Protein AF-A0AAW0KIH3-F1 (afdb_monomer)

Organism: Quercus suber (NCBI:txid58331)

Sequence (196 aa):
MLSCGGAIQSVEFDDNENLVRVGVRGSGEMRVFASEKPMSCKIDGVGVEFSYEDKMVTVQVPWPNSSRSSLARRLLLDLAIHEEFTRLKNLVEEKEKELKEKQDTISALSFTPQSKTGKMLMALQEENEEIGNLASEGKMHELAMQLALQKSQNAELRSQFEGLHKHMEGLTNDVERSNEMALILQEKLEEKRSRD

Nearest PDB structures (foldseek):
  7exf-assembly1_B  TM=9.105E-01  e=1.072E-02  Arabidopsis thaliana

Radius of gyration: 60.92 Å; Cα contacts (8 Å, |Δi|>4): 105; chains: 1; bounding box: 94×40×177 Å

Structure (mmCIF, N/CA/C/O backbone):
data_AF-A0AAW0KIH3-F1
#
_entry.id   AF-A0AAW0KIH3-F1
#
loop_
_atom_site.group_PDB
_atom_site.id
_atom_site.type_symbol
_atom_site.label_atom_id
_atom_site.label_alt_id
_atom_site.label_comp_id
_atom_site.label_asym_id
_atom_site.label_entity_id
_atom_site.label_seq_id
_atom_site.pdbx_PDB_ins_code
_atom_site.Cartn_x
_atom_site.Cartn_y
_atom_site.Cartn_z
_atom_site.occupancy
_atom_site.B_iso_or_equiv
_atom_site.auth_seq_id
_atom_site.auth_comp_id
_atom_site.auth_asym_id
_atom_site.auth_atom_id
_atom_site.pdbx_PDB_model_num
ATOM 1 N N . MET A 1 1 ? 13.724 -7.438 -61.060 1.00 57.38 1 MET A N 1
ATOM 2 C CA . MET A 1 1 ? 13.656 -8.888 -60.794 1.00 57.38 1 MET A CA 1
ATOM 3 C C . MET A 1 1 ? 12.301 -9.399 -61.252 1.00 57.38 1 MET A C 1
ATOM 5 O O . MET A 1 1 ? 11.297 -8.935 -60.724 1.00 57.38 1 MET A O 1
ATOM 9 N N . LEU A 1 2 ? 12.269 -10.257 -62.274 1.00 68.12 2 LEU A N 1
ATOM 10 C CA . LEU A 1 2 ? 11.047 -10.919 -62.740 1.00 68.12 2 LEU A CA 1
ATOM 11 C C . LEU A 1 2 ? 10.599 -11.913 -61.660 1.00 68.12 2 LEU A C 1
ATOM 13 O O . LEU A 1 2 ? 11.336 -12.836 -61.325 1.00 68.12 2 LEU A O 1
ATOM 17 N N . SER A 1 3 ? 9.425 -11.696 -61.071 1.00 61.19 3 SER A N 1
ATOM 18 C CA . SER A 1 3 ? 8.808 -12.628 -60.127 1.00 61.19 3 SER A CA 1
ATOM 19 C C . SER A 1 3 ? 7.713 -13.435 -60.828 1.00 61.19 3 SER A C 1
ATOM 21 O O . SER A 1 3 ? 7.009 -12.936 -61.707 1.00 61.19 3 SER A O 1
ATOM 23 N N . CYS A 1 4 ? 7.549 -14.697 -60.433 1.00 57.44 4 CYS A N 1
ATOM 24 C CA . CYS A 1 4 ? 6.613 -15.646 -61.046 1.00 57.44 4 CYS A CA 1
ATOM 25 C C . CYS A 1 4 ? 5.122 -15.263 -60.920 1.00 57.44 4 CYS A C 1
ATOM 27 O O . CYS A 1 4 ? 4.291 -15.858 -61.596 1.00 57.44 4 CYS A O 1
ATOM 29 N N . GLY A 1 5 ? 4.770 -14.274 -60.090 1.00 57.97 5 GLY A N 1
ATOM 30 C CA . GLY A 1 5 ? 3.386 -13.942 -59.725 1.00 57.97 5 GLY A CA 1
ATOM 31 C C . GLY A 1 5 ? 2.888 -12.566 -60.179 1.00 57.97 5 GLY A C 1
ATOM 32 O O . GLY A 1 5 ? 2.132 -11.939 -59.446 1.00 57.97 5 GLY A O 1
ATOM 33 N N . GLY A 1 6 ? 3.332 -12.057 -61.332 1.00 70.94 6 GLY A N 1
ATOM 34 C CA . GLY A 1 6 ? 2.857 -10.758 -61.846 1.00 70.94 6 GLY A CA 1
ATOM 35 C C . GLY A 1 6 ? 3.788 -10.039 -62.821 1.00 70.94 6 GLY A C 1
ATOM 36 O O . GLY A 1 6 ? 3.540 -8.886 -63.169 1.00 70.94 6 GLY A O 1
ATOM 37 N N . ALA A 1 7 ? 4.874 -10.688 -63.249 1.00 81.94 7 ALA A N 1
ATOM 38 C CA . ALA A 1 7 ? 5.791 -10.112 -64.224 1.00 81.94 7 ALA A CA 1
ATOM 39 C C . ALA A 1 7 ? 5.244 -10.128 -65.662 1.00 81.94 7 ALA A C 1
ATOM 41 O O . ALA A 1 7 ? 5.674 -9.301 -66.456 1.00 81.94 7 ALA A O 1
ATOM 42 N N . ILE A 1 8 ? 4.310 -11.019 -66.009 1.00 86.00 8 ILE A N 1
ATOM 43 C CA . ILE A 1 8 ? 3.699 -11.067 -67.348 1.00 86.00 8 ILE A CA 1
ATOM 44 C C . ILE A 1 8 ? 2.525 -10.085 -67.399 1.00 86.00 8 ILE A C 1
ATOM 46 O O . ILE A 1 8 ? 1.615 -10.156 -66.576 1.00 86.00 8 ILE A O 1
ATOM 50 N N . GLN A 1 9 ? 2.560 -9.165 -68.359 1.00 86.44 9 GLN A N 1
ATOM 51 C CA . GLN A 1 9 ? 1.539 -8.139 -68.585 1.00 86.44 9 GLN A CA 1
ATOM 52 C C . GLN A 1 9 ? 0.588 -8.498 -69.726 1.00 86.44 9 GLN A C 1
ATOM 54 O O . GLN A 1 9 ? -0.602 -8.209 -69.636 1.00 86.44 9 GLN A O 1
ATOM 59 N N . SER A 1 10 ? 1.097 -9.116 -70.790 1.00 89.44 10 SER A N 1
ATOM 60 C CA . SER A 1 10 ? 0.302 -9.510 -71.953 1.00 89.44 10 SER A CA 1
ATOM 61 C C . SER A 1 10 ? 0.918 -10.716 -72.650 1.00 89.44 10 SER A C 1
ATOM 63 O O . SER A 1 10 ? 2.124 -10.951 -72.551 1.00 89.44 10 SER A O 1
ATOM 65 N N . VAL A 1 11 ? 0.081 -11.479 -73.350 1.00 90.44 11 VAL A N 1
ATOM 66 C CA . VAL A 1 11 ? 0.495 -12.547 -74.262 1.00 90.44 11 VAL A CA 1
ATOM 67 C C . VAL A 1 11 ? -0.380 -12.441 -75.507 1.00 90.44 11 VAL A C 1
ATOM 69 O O . VAL A 1 11 ? -1.603 -12.489 -75.399 1.00 90.44 11 VAL A O 1
ATOM 72 N N . GLU A 1 12 ? 0.242 -12.276 -76.668 1.00 91.88 12 GLU A N 1
ATOM 73 C CA . GLU A 1 12 ? -0.419 -12.146 -77.968 1.00 91.88 12 GLU A CA 1
ATOM 74 C C . GLU A 1 12 ? 0.140 -13.193 -78.935 1.00 91.88 12 GLU A C 1
ATOM 76 O O . GLU A 1 12 ? 1.354 -13.411 -78.985 1.00 91.88 12 GLU A O 1
ATOM 81 N N . PHE A 1 13 ? -0.747 -13.822 -79.705 1.00 90.38 13 PHE A N 1
ATOM 82 C CA . PHE A 1 13 ? -0.414 -14.818 -80.722 1.00 90.38 13 PHE A CA 1
ATOM 83 C C . PHE A 1 13 ? -0.778 -14.258 -82.096 1.00 90.38 13 PHE A C 1
ATOM 85 O O . PHE A 1 13 ? -1.898 -13.789 -82.295 1.00 90.38 13 PHE A O 1
ATOM 92 N N . ASP A 1 14 ? 0.171 -14.295 -83.025 1.00 88.38 14 ASP A N 1
ATOM 93 C CA . ASP A 1 14 ? -0.028 -13.933 -84.423 1.00 88.38 14 ASP A CA 1
ATOM 94 C C . ASP A 1 14 ? 0.158 -15.185 -85.284 1.00 88.38 14 ASP A C 1
ATOM 96 O O . ASP A 1 14 ? 1.285 -15.594 -85.577 1.00 88.38 14 ASP A O 1
ATOM 100 N N . ASP A 1 15 ? -0.958 -15.817 -85.654 1.00 83.19 15 ASP A N 1
ATOM 101 C CA . ASP A 1 15 ? -0.963 -17.066 -86.425 1.00 83.19 15 ASP A CA 1
ATOM 102 C C . ASP A 1 15 ? -0.480 -16.867 -87.871 1.00 83.19 15 ASP A C 1
ATOM 104 O O . ASP A 1 15 ? 0.018 -17.805 -88.492 1.00 83.19 15 ASP A O 1
ATOM 108 N N . ASN A 1 16 ? -0.592 -15.648 -88.413 1.00 84.31 16 ASN A N 1
ATOM 109 C CA . ASN A 1 16 ? -0.154 -15.350 -89.777 1.00 84.31 16 ASN A CA 1
ATOM 110 C C . ASN A 1 16 ? 1.373 -15.245 -89.857 1.00 84.31 16 ASN A C 1
ATOM 112 O O . ASN A 1 16 ? 1.977 -15.693 -90.830 1.00 84.31 16 ASN A O 1
ATOM 116 N N . GLU A 1 17 ? 1.994 -14.657 -88.832 1.00 83.12 17 GLU A N 1
ATOM 117 C CA . GLU A 1 17 ? 3.450 -14.503 -88.736 1.00 83.12 17 GLU A CA 1
ATOM 118 C C . GLU A 1 17 ? 4.130 -15.617 -87.919 1.00 83.12 17 GLU A C 1
ATOM 120 O O . GLU A 1 17 ? 5.358 -15.627 -87.800 1.00 83.12 17 GLU A O 1
ATOM 125 N N . ASN A 1 18 ? 3.354 -16.560 -87.368 1.00 85.00 18 ASN A N 1
ATOM 126 C CA . ASN A 1 18 ? 3.807 -17.602 -86.440 1.00 85.00 18 ASN A CA 1
ATOM 127 C C . ASN A 1 18 ? 4.660 -17.020 -85.291 1.00 85.00 18 ASN A C 1
ATOM 129 O O . ASN A 1 18 ? 5.763 -17.493 -84.994 1.00 85.00 18 ASN A O 1
ATOM 133 N N . LEU A 1 19 ? 4.170 -15.935 -84.682 1.00 88.56 19 LEU A N 1
ATOM 134 C CA . LEU A 1 19 ? 4.880 -15.145 -83.675 1.00 88.56 19 LEU A CA 1
ATOM 135 C C . LEU A 1 19 ? 4.086 -15.083 -82.368 1.00 88.56 19 LEU A C 1
ATOM 137 O O . LEU A 1 19 ? 2.885 -14.829 -82.361 1.00 88.56 19 LEU A O 1
ATOM 141 N N . VAL A 1 20 ? 4.788 -15.225 -81.244 1.00 90.81 20 VAL A N 1
ATOM 142 C CA . VAL A 1 20 ? 4.235 -14.980 -79.905 1.00 90.81 20 VAL A CA 1
ATOM 143 C C . VAL A 1 20 ? 4.920 -13.760 -79.303 1.00 90.81 20 VAL A C 1
ATOM 145 O O . VAL A 1 20 ? 6.150 -13.682 -79.282 1.00 90.81 20 VAL A O 1
ATOM 148 N N . ARG A 1 21 ? 4.136 -12.807 -78.795 1.00 91.62 21 ARG A N 1
ATOM 149 C CA . ARG A 1 21 ? 4.634 -11.619 -78.090 1.00 91.62 21 ARG A CA 1
ATOM 150 C C . ARG A 1 21 ? 4.213 -11.688 -76.634 1.00 91.62 21 ARG A C 1
ATOM 152 O O . ARG A 1 21 ? 3.042 -11.888 -76.332 1.00 91.62 21 ARG A O 1
ATOM 159 N N . VAL A 1 22 ? 5.170 -11.501 -75.733 1.00 90.81 22 VAL A N 1
ATOM 160 C CA . VAL A 1 22 ? 4.926 -11.497 -74.289 1.00 90.81 22 VAL A CA 1
ATOM 161 C C . VAL A 1 22 ? 5.378 -10.155 -73.733 1.00 90.81 22 VAL A C 1
ATOM 163 O O . VAL A 1 22 ? 6.561 -9.826 -73.789 1.00 90.81 22 VAL A O 1
ATOM 166 N N . GLY A 1 23 ? 4.441 -9.375 -73.200 1.00 88.75 23 GLY A N 1
ATOM 167 C CA . GLY A 1 23 ? 4.753 -8.159 -72.458 1.00 88.75 23 GLY A CA 1
ATOM 168 C C . GLY A 1 23 ? 5.199 -8.517 -71.047 1.00 88.75 23 GLY A C 1
ATOM 169 O O . GLY A 1 23 ? 4.481 -9.226 -70.341 1.00 88.75 23 GLY A O 1
ATOM 170 N N . VAL A 1 24 ? 6.364 -8.030 -70.614 1.00 86.75 24 VAL A N 1
ATOM 171 C CA . VAL A 1 24 ? 6.900 -8.298 -69.271 1.00 86.75 24 VAL A CA 1
ATOM 172 C C . VAL A 1 24 ? 7.284 -7.028 -68.522 1.00 86.75 24 VAL A C 1
ATOM 174 O O . VAL A 1 24 ? 7.796 -6.070 -69.094 1.00 86.75 24 VAL A O 1
ATOM 177 N N . ARG A 1 25 ? 7.078 -7.037 -67.202 1.00 84.44 25 ARG A N 1
ATOM 178 C CA . ARG A 1 25 ? 7.485 -5.977 -66.280 1.00 84.44 25 ARG A CA 1
ATOM 179 C C . ARG A 1 25 ? 8.633 -6.450 -65.406 1.00 84.44 25 ARG A C 1
ATOM 181 O O . ARG A 1 25 ? 8.445 -7.238 -64.481 1.00 84.44 25 ARG A O 1
ATOM 188 N N . GLY A 1 26 ? 9.809 -5.884 -65.640 1.00 82.12 26 GLY A N 1
ATOM 189 C CA . GLY A 1 26 ? 10.985 -6.105 -64.811 1.00 82.12 26 GLY A CA 1
ATOM 190 C C . GLY A 1 26 ? 12.203 -6.499 -65.630 1.00 82.12 26 GLY A C 1
ATOM 191 O O . GLY A 1 26 ? 12.328 -6.149 -66.794 1.00 82.12 26 GLY A O 1
ATOM 192 N N . SER A 1 27 ? 13.122 -7.189 -64.971 1.00 82.56 27 SER A N 1
ATOM 193 C CA . SER A 1 27 ? 14.436 -7.565 -65.488 1.00 82.56 27 SER A CA 1
ATOM 194 C C . SER A 1 27 ? 14.903 -8.841 -64.798 1.00 82.56 27 SER A C 1
ATOM 196 O O . SER A 1 27 ? 14.568 -9.066 -63.623 1.00 82.56 27 SER A O 1
ATOM 198 N N . GLY A 1 28 ? 15.664 -9.664 -65.511 1.00 85.31 28 GLY A N 1
ATOM 199 C CA . GLY A 1 28 ? 16.145 -10.965 -65.052 1.00 85.31 28 GLY A CA 1
ATOM 200 C C . GLY A 1 28 ? 15.885 -12.077 -66.063 1.00 85.31 28 GLY A C 1
ATOM 201 O O . GLY A 1 28 ? 15.511 -11.825 -67.205 1.00 85.31 28 GLY A O 1
ATOM 202 N N . GLU A 1 29 ? 16.073 -13.313 -65.618 1.00 87.06 29 GLU A N 1
ATOM 203 C CA . GLU A 1 29 ? 15.873 -14.497 -66.446 1.00 87.06 29 GLU A CA 1
ATOM 204 C C . GLU A 1 29 ? 14.379 -14.762 -66.665 1.00 87.06 29 GLU A C 1
ATOM 206 O O . GLU A 1 29 ? 13.613 -14.909 -65.711 1.00 87.06 29 GLU A O 1
ATOM 211 N N . MET A 1 30 ? 13.969 -14.842 -67.928 1.00 87.75 30 MET A N 1
ATOM 212 C CA . MET A 1 30 ? 12.640 -15.276 -68.331 1.00 87.75 30 MET A CA 1
ATOM 213 C C . MET A 1 30 ? 12.722 -16.684 -68.911 1.00 87.75 30 MET A C 1
ATOM 215 O O . MET A 1 30 ? 13.557 -16.948 -69.776 1.00 87.75 30 MET A O 1
ATOM 219 N N . ARG A 1 31 ? 11.824 -17.565 -68.462 1.00 89.44 31 ARG A N 1
ATOM 220 C CA . ARG A 1 31 ? 11.676 -18.926 -68.982 1.00 89.44 31 ARG A CA 1
ATOM 221 C C . ARG A 1 31 ? 10.258 -19.163 -69.476 1.00 89.44 31 ARG A C 1
ATOM 223 O O . ARG A 1 31 ? 9.305 -18.879 -68.754 1.00 89.44 31 ARG A O 1
ATOM 230 N N . VAL A 1 32 ? 10.130 -19.671 -70.698 1.00 89.06 32 VAL A N 1
ATOM 231 C CA . VAL A 1 32 ? 8.841 -19.896 -71.365 1.00 89.06 32 VAL A CA 1
ATOM 232 C C . VAL A 1 32 ? 8.822 -21.286 -71.983 1.00 89.06 32 VAL A C 1
ATOM 234 O O . VAL A 1 32 ? 9.772 -21.680 -72.654 1.00 89.06 32 VAL A O 1
ATOM 237 N N . PHE A 1 33 ? 7.736 -22.025 -71.773 1.00 91.44 33 PHE A N 1
ATOM 238 C CA . PHE A 1 33 ? 7.543 -23.323 -72.412 1.00 91.44 33 PHE A CA 1
ATOM 239 C C . PHE A 1 33 ? 7.225 -23.154 -73.903 1.00 91.44 33 PHE A C 1
ATOM 241 O O . PHE A 1 33 ? 6.341 -22.376 -74.262 1.00 91.44 33 PHE A O 1
ATOM 248 N N . ALA A 1 34 ? 7.902 -23.916 -74.760 1.00 91.50 34 ALA A N 1
ATOM 249 C CA . ALA A 1 34 ? 7.631 -23.996 -76.190 1.00 91.50 34 ALA A CA 1
ATOM 250 C C . ALA A 1 34 ? 7.721 -25.455 -76.651 1.00 91.50 34 ALA A C 1
ATOM 252 O O . ALA A 1 34 ? 8.701 -26.144 -76.377 1.00 91.50 34 ALA A O 1
ATOM 253 N N . SER A 1 35 ? 6.694 -25.940 -77.354 1.00 90.25 35 SER A N 1
ATOM 254 C CA . SER A 1 35 ? 6.660 -27.315 -77.871 1.00 90.25 35 SER A CA 1
ATOM 255 C C . SER A 1 35 ? 7.732 -27.583 -78.928 1.00 90.25 35 SER A C 1
ATOM 257 O O . SER A 1 35 ? 8.203 -28.715 -79.038 1.00 90.25 35 SER A O 1
ATOM 259 N N . GLU A 1 36 ? 8.123 -26.547 -79.672 1.00 90.50 36 GLU A N 1
ATOM 260 C CA . GLU A 1 36 ? 9.172 -26.569 -80.688 1.00 90.50 36 GLU A CA 1
ATOM 261 C C . GLU A 1 36 ? 10.189 -25.450 -80.435 1.00 90.50 36 GLU A C 1
ATOM 263 O O . GLU A 1 36 ? 9.870 -24.420 -79.837 1.00 90.50 36 GLU A O 1
ATOM 268 N N . LYS A 1 37 ? 11.430 -25.649 -80.896 1.00 92.31 37 LYS A N 1
ATOM 269 C CA . LYS A 1 37 ? 12.501 -24.661 -80.726 1.00 92.31 37 LYS A CA 1
ATOM 270 C C . LYS A 1 37 ? 12.217 -23.420 -81.593 1.00 92.31 37 LYS A C 1
ATOM 272 O O . LYS A 1 37 ? 12.122 -23.573 -82.811 1.00 92.31 37 LYS A O 1
ATOM 277 N N . PRO A 1 38 ? 12.158 -22.199 -81.022 1.00 91.62 38 PRO A N 1
ATOM 278 C CA . PRO A 1 38 ? 11.965 -20.978 -81.804 1.00 91.62 38 PRO A CA 1
ATOM 279 C C . PRO A 1 38 ? 13.096 -20.737 -82.809 1.00 91.62 38 PRO A C 1
ATOM 281 O O . PRO A 1 38 ? 14.243 -21.112 -82.565 1.00 91.62 38 PRO A O 1
ATOM 284 N N . MET A 1 39 ? 12.799 -20.040 -83.911 1.00 90.94 39 MET A N 1
ATOM 285 C CA . MET A 1 39 ? 13.830 -19.629 -84.877 1.00 90.94 39 MET A CA 1
ATOM 286 C C . MET A 1 39 ? 14.671 -18.444 -84.379 1.00 90.94 39 MET A C 1
ATOM 288 O O . MET A 1 39 ? 15.863 -18.369 -84.661 1.00 90.94 39 MET A O 1
ATOM 292 N N . SER A 1 40 ? 14.063 -17.504 -83.650 1.00 92.06 40 SER A N 1
ATOM 293 C CA . SER A 1 40 ? 14.755 -16.355 -83.057 1.00 92.06 40 SER A CA 1
ATOM 294 C C . SER A 1 40 ? 13.963 -15.793 -81.878 1.00 92.06 40 SER A C 1
ATOM 296 O O . SER A 1 40 ? 12.738 -15.915 -81.848 1.00 92.06 40 SER A O 1
ATOM 298 N N . CYS A 1 41 ? 14.647 -15.138 -80.942 1.00 92.25 41 CYS A N 1
ATOM 299 C CA . CYS A 1 41 ? 14.022 -14.354 -79.881 1.00 92.25 41 CYS A CA 1
ATOM 300 C C . CYS A 1 41 ? 14.423 -12.884 -80.025 1.00 92.25 41 CYS A C 1
ATOM 302 O O . CYS A 1 41 ? 15.559 -12.567 -80.389 1.00 92.25 41 CYS A O 1
ATOM 304 N N . LYS A 1 42 ? 13.483 -11.979 -79.746 1.00 90.38 42 LYS A N 1
ATOM 305 C CA . LYS A 1 42 ? 13.707 -10.532 -79.787 1.00 90.38 42 LYS A CA 1
ATOM 306 C C . LYS A 1 42 ? 13.171 -9.889 -78.513 1.00 90.38 42 LYS A C 1
ATOM 308 O O . LYS A 1 42 ? 12.091 -10.255 -78.061 1.00 90.38 42 LYS A O 1
ATOM 313 N N . ILE A 1 43 ? 13.904 -8.917 -77.978 1.00 88.62 43 ILE A N 1
ATOM 314 C CA . ILE A 1 43 ? 13.444 -8.031 -76.901 1.00 88.62 43 ILE A CA 1
ATOM 315 C C . ILE A 1 43 ? 13.334 -6.633 -77.497 1.00 88.62 43 ILE A C 1
ATOM 317 O O . ILE A 1 43 ? 14.307 -6.134 -78.058 1.00 88.62 43 ILE A O 1
ATOM 321 N N . ASP A 1 44 ? 12.142 -6.037 -77.443 1.00 85.69 44 ASP A N 1
ATOM 322 C CA . ASP A 1 44 ? 11.846 -4.713 -78.014 1.00 85.69 44 ASP A CA 1
ATOM 323 C C . ASP A 1 44 ? 12.314 -4.552 -79.477 1.00 85.69 44 ASP A C 1
ATOM 325 O O . ASP A 1 44 ? 12.814 -3.511 -79.898 1.00 85.69 44 ASP A O 1
ATOM 329 N N . GLY A 1 45 ? 12.186 -5.625 -80.266 1.00 83.44 45 GLY A N 1
ATOM 330 C CA . GLY A 1 45 ? 12.592 -5.671 -81.675 1.00 83.44 45 GLY A CA 1
ATOM 331 C C . GLY A 1 45 ? 14.077 -5.967 -81.924 1.00 83.44 45 GLY A C 1
ATOM 332 O O . GLY A 1 45 ? 14.445 -6.256 -83.064 1.00 83.44 45 GLY A O 1
ATOM 333 N N . VAL A 1 46 ? 14.920 -5.983 -80.888 1.00 84.88 46 VAL A N 1
ATOM 334 C CA . VAL A 1 46 ? 16.350 -6.313 -80.984 1.00 84.88 46 VAL A CA 1
ATOM 335 C C . VAL A 1 46 ? 16.550 -7.816 -80.806 1.00 84.88 46 VAL A C 1
ATOM 337 O O . VAL A 1 46 ? 16.073 -8.398 -79.834 1.00 84.88 46 VAL A O 1
ATOM 340 N N . GLY A 1 47 ? 17.252 -8.458 -81.744 1.00 85.56 47 GLY A N 1
ATOM 341 C CA . GLY A 1 47 ? 17.590 -9.881 -81.656 1.00 85.56 47 GLY A CA 1
ATOM 342 C C . GLY A 1 47 ? 18.473 -10.181 -80.447 1.00 85.56 47 GLY A C 1
ATOM 343 O O . GLY A 1 47 ? 19.477 -9.503 -80.234 1.00 85.56 47 GLY A O 1
ATOM 344 N N . VAL A 1 48 ? 18.098 -11.197 -79.673 1.00 89.31 48 VAL A N 1
ATOM 345 C CA . VAL A 1 48 ? 18.834 -11.644 -78.487 1.00 89.31 48 VAL A CA 1
ATOM 346 C C . VAL A 1 48 ? 19.174 -13.123 -78.586 1.00 89.31 48 VAL A C 1
ATOM 348 O O . VAL A 1 48 ? 18.450 -13.909 -79.201 1.00 89.31 48 VAL A O 1
ATOM 351 N N . GLU A 1 49 ? 20.282 -13.503 -77.959 1.00 91.38 49 GLU A N 1
ATOM 352 C CA . GLU A 1 49 ? 20.624 -14.907 -77.766 1.00 91.38 49 GLU A CA 1
ATOM 353 C C . GLU A 1 49 ? 19.663 -15.548 -76.753 1.00 91.38 49 GLU A C 1
ATOM 355 O O . GLU A 1 49 ? 19.283 -14.929 -75.756 1.00 91.38 49 GLU A O 1
ATOM 360 N N . PHE A 1 50 ? 19.258 -16.787 -77.025 1.00 93.62 50 PHE A N 1
ATOM 361 C CA . PHE A 1 50 ? 18.386 -17.573 -76.159 1.00 93.62 50 PHE A CA 1
ATOM 362 C C . PHE A 1 50 ? 18.870 -19.021 -76.102 1.00 93.62 50 PHE A C 1
ATOM 364 O O . PHE A 1 50 ? 19.430 -19.537 -77.072 1.00 93.62 50 PHE A O 1
ATOM 371 N N . SER A 1 51 ? 18.619 -19.694 -74.981 1.00 93.38 51 SER A N 1
ATOM 372 C CA . SER A 1 51 ? 18.825 -21.139 -74.860 1.00 93.38 51 SER A CA 1
ATOM 373 C C . SER A 1 51 ? 17.494 -21.885 -74.953 1.00 93.38 51 SER A C 1
ATOM 375 O O . SER A 1 51 ? 16.436 -21.337 -74.640 1.00 93.38 51 SER A O 1
ATOM 377 N N . TYR A 1 52 ? 17.542 -23.133 -75.425 1.00 94.88 52 TYR A N 1
ATOM 378 C CA . TYR A 1 52 ? 16.387 -24.028 -75.488 1.00 94.88 52 TYR A CA 1
ATOM 379 C C . TYR A 1 52 ? 16.794 -25.418 -75.005 1.00 94.88 52 TYR A C 1
ATOM 381 O O . TYR A 1 52 ? 17.529 -26.121 -75.701 1.00 94.88 52 TYR A O 1
ATOM 389 N N . GLU A 1 53 ? 16.316 -25.786 -73.821 1.00 93.25 53 GLU A N 1
ATOM 390 C CA . GLU A 1 53 ? 16.566 -27.063 -73.147 1.00 93.25 53 GLU A CA 1
ATOM 391 C C . GLU A 1 53 ? 15.254 -27.526 -72.502 1.00 93.25 53 GLU A C 1
ATOM 393 O O . GLU A 1 53 ? 14.477 -26.695 -72.040 1.00 93.25 53 GLU A O 1
ATOM 398 N N . ASP A 1 54 ? 14.945 -28.825 -72.538 1.00 93.56 54 ASP A N 1
ATOM 399 C CA . ASP A 1 54 ? 13.730 -29.402 -71.933 1.00 93.56 54 ASP A CA 1
ATOM 400 C C . ASP A 1 54 ? 12.406 -28.700 -72.297 1.00 93.56 54 ASP A C 1
ATOM 402 O O . ASP A 1 54 ? 11.511 -28.538 -71.466 1.00 93.56 54 ASP A O 1
ATOM 406 N N . LYS A 1 55 ? 12.258 -28.285 -73.565 1.00 92.75 55 LYS A N 1
ATOM 407 C CA . LYS A 1 55 ? 11.097 -27.515 -74.065 1.00 92.75 55 LYS A CA 1
ATOM 408 C C . LYS A 1 55 ? 10.919 -26.142 -73.403 1.00 92.75 55 LYS A C 1
ATOM 410 O O . LYS A 1 55 ? 9.840 -25.558 -73.462 1.00 92.75 55 LYS A O 1
ATOM 415 N N . MET A 1 56 ? 11.973 -25.608 -72.794 1.00 92.38 56 MET A N 1
ATOM 416 C CA . MET A 1 56 ? 11.991 -24.306 -72.136 1.00 92.38 56 MET A CA 1
ATOM 417 C C . MET A 1 56 ? 12.953 -23.367 -72.859 1.00 92.38 56 MET A C 1
ATOM 419 O O . MET A 1 56 ? 14.147 -23.629 -72.982 1.00 92.38 56 MET A O 1
ATOM 423 N N . VAL A 1 57 ? 12.420 -22.243 -73.325 1.00 93.12 57 VAL A N 1
ATOM 424 C CA . VAL A 1 57 ? 13.179 -21.125 -73.883 1.00 93.12 57 VAL A CA 1
ATOM 425 C C . VAL A 1 57 ? 13.611 -20.224 -72.735 1.00 93.12 57 VAL A C 1
ATOM 427 O O . VAL A 1 57 ? 12.757 -19.774 -71.971 1.00 93.12 57 VAL A O 1
ATOM 430 N N . THR A 1 58 ? 14.907 -19.930 -72.628 1.00 92.31 58 THR A N 1
ATOM 431 C CA . THR A 1 58 ? 15.451 -19.033 -71.597 1.00 92.31 58 THR A CA 1
ATOM 432 C C . THR A 1 58 ? 16.089 -17.801 -72.229 1.00 92.31 58 THR A C 1
ATOM 434 O O . THR A 1 58 ? 16.919 -17.917 -73.131 1.00 92.31 58 THR A O 1
ATOM 437 N N . VAL A 1 59 ? 15.711 -16.617 -71.740 1.00 91.19 59 VAL A N 1
ATOM 438 C CA . VAL A 1 59 ? 16.188 -15.310 -72.219 1.00 91.19 59 VAL A CA 1
ATOM 439 C C . VAL A 1 59 ? 16.510 -14.405 -71.027 1.00 91.19 59 VAL A C 1
ATOM 441 O O . VAL A 1 59 ? 15.759 -14.367 -70.055 1.00 91.19 59 VAL A O 1
ATOM 444 N N . GLN A 1 60 ? 17.600 -13.635 -71.099 1.00 88.19 60 GLN A N 1
ATOM 445 C CA . GLN A 1 60 ? 17.921 -12.612 -70.097 1.00 88.19 60 GLN A CA 1
ATOM 446 C C . GLN A 1 60 ? 17.316 -11.259 -70.478 1.00 88.19 60 GLN A C 1
ATOM 448 O O . GLN A 1 60 ? 17.744 -10.632 -71.444 1.00 88.19 60 GLN A O 1
ATOM 453 N N . VAL A 1 61 ? 16.339 -10.792 -69.697 1.00 86.19 61 VAL A N 1
ATOM 454 C CA . VAL A 1 61 ? 15.703 -9.482 -69.880 1.00 86.19 61 VAL A CA 1
ATOM 455 C C . VAL A 1 61 ? 16.553 -8.407 -69.192 1.00 86.19 61 VAL A C 1
ATOM 457 O O . VAL A 1 61 ? 16.648 -8.403 -67.955 1.00 86.19 61 VAL A O 1
ATOM 460 N N . PRO A 1 62 ? 17.186 -7.490 -69.948 1.00 78.56 62 PRO A N 1
ATOM 461 C CA . PRO A 1 62 ? 18.031 -6.449 -69.377 1.00 78.56 62 PRO A CA 1
ATOM 462 C C . PRO A 1 62 ? 17.203 -5.411 -68.610 1.00 78.56 62 PRO A C 1
ATOM 464 O O . PRO A 1 62 ? 15.999 -5.262 -68.802 1.00 78.56 62 PRO A O 1
ATOM 467 N N . TRP A 1 63 ? 17.855 -4.654 -67.728 1.00 70.19 63 TRP A N 1
ATOM 468 C CA . TRP A 1 63 ? 17.216 -3.500 -67.096 1.00 70.19 63 TRP A CA 1
ATOM 469 C C . TRP A 1 63 ? 17.009 -2.380 -68.129 1.00 70.19 63 TRP A C 1
ATOM 471 O O . TRP A 1 63 ? 17.963 -2.050 -68.840 1.00 70.19 63 TRP A O 1
ATOM 481 N N . PRO A 1 64 ? 15.823 -1.748 -68.195 1.00 61.69 64 PRO A N 1
ATOM 482 C CA . PRO A 1 64 ? 15.624 -0.604 -69.076 1.00 61.69 64 PRO A CA 1
ATOM 483 C C . PRO A 1 64 ? 16.559 0.547 -68.651 1.00 61.69 64 PRO A C 1
ATOM 485 O O . PRO A 1 64 ? 16.586 0.919 -67.479 1.00 61.69 64 PRO A O 1
ATOM 488 N N . ASN A 1 65 ? 17.312 1.105 -69.6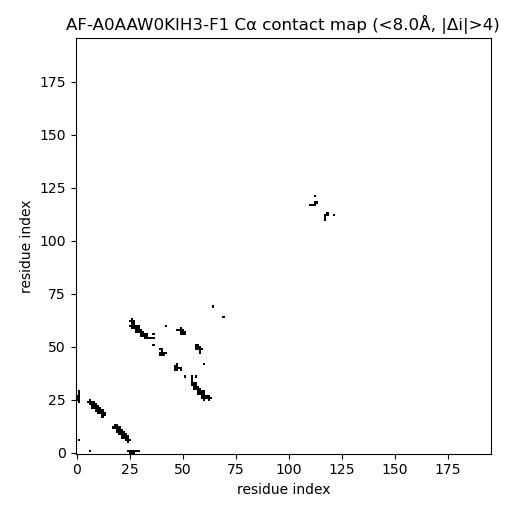13 1.00 57.09 65 ASN A N 1
ATOM 489 C CA . ASN A 1 65 ? 18.254 2.244 -69.506 1.00 57.09 65 ASN A CA 1
ATOM 490 C C . ASN A 1 65 ? 19.721 1.971 -69.092 1.00 57.09 65 ASN A C 1
ATOM 492 O O . ASN A 1 65 ? 20.321 2.764 -68.362 1.00 57.09 65 ASN A O 1
ATOM 496 N N . SER A 1 66 ? 20.376 0.941 -69.630 1.00 54.50 66 SER A N 1
ATOM 497 C CA . SER A 1 66 ? 21.819 0.679 -69.436 1.00 54.50 66 SER A CA 1
ATOM 498 C C . SER A 1 66 ? 22.786 1.614 -70.206 1.00 54.50 66 SER A C 1
ATOM 500 O O . SER A 1 66 ? 23.907 1.228 -70.539 1.00 54.50 66 SER A O 1
ATOM 502 N N . SER A 1 67 ? 22.417 2.872 -70.472 1.00 52.25 67 SER A N 1
ATOM 503 C CA . SER A 1 67 ? 23.313 3.844 -71.123 1.00 52.25 67 SER A CA 1
ATOM 504 C C . SER A 1 67 ? 24.348 4.420 -70.139 1.00 52.25 67 SER A C 1
ATOM 506 O O . SER A 1 67 ? 24.039 4.665 -68.971 1.00 52.25 67 SER A O 1
ATOM 508 N N . ARG A 1 68 ? 25.572 4.704 -70.619 1.00 51.34 68 ARG A N 1
ATOM 509 C CA . ARG A 1 68 ? 26.766 5.200 -69.877 1.00 51.34 68 ARG A CA 1
ATOM 510 C C . ARG A 1 68 ? 26.556 6.394 -68.915 1.00 51.34 68 ARG A C 1
ATOM 512 O O . ARG A 1 68 ? 27.384 6.602 -68.036 1.00 51.34 68 ARG A O 1
ATOM 519 N N . SER A 1 69 ? 25.455 7.142 -69.019 1.00 50.09 69 SER A N 1
ATOM 520 C CA . SER A 1 69 ? 25.053 8.191 -68.056 1.00 50.09 69 SER A CA 1
ATOM 521 C C . SER A 1 69 ? 24.715 7.640 -66.652 1.00 50.09 69 SER A C 1
ATOM 523 O O . SER A 1 69 ? 24.776 8.363 -65.657 1.00 50.09 69 SER A O 1
ATOM 525 N N . SER A 1 70 ? 24.413 6.343 -66.549 1.00 56.28 70 SER A N 1
ATOM 526 C CA . SER A 1 70 ? 24.063 5.656 -65.299 1.00 56.28 70 SER A CA 1
ATOM 527 C C . SER A 1 70 ? 25.239 5.451 -64.335 1.00 56.28 70 SER A C 1
ATOM 529 O O . SER A 1 70 ? 25.015 5.412 -63.129 1.00 56.28 70 SER A O 1
ATOM 531 N N . LEU A 1 71 ? 26.486 5.386 -64.818 1.00 56.78 71 LEU A N 1
ATOM 532 C CA . LEU A 1 71 ? 27.666 5.187 -63.959 1.00 56.78 71 LEU A CA 1
ATOM 533 C C . LEU A 1 71 ? 27.951 6.399 -63.061 1.00 56.78 71 LEU A C 1
ATOM 535 O O . LEU A 1 71 ? 28.170 6.233 -61.865 1.00 56.78 71 LEU A O 1
ATOM 539 N N . ALA A 1 72 ? 27.886 7.616 -63.608 1.00 54.72 72 ALA A N 1
ATOM 540 C CA . ALA A 1 72 ? 28.098 8.843 -62.837 1.00 54.72 72 ALA A CA 1
ATOM 541 C C . ALA A 1 72 ? 26.982 9.070 -61.804 1.00 54.72 72 ALA A C 1
ATOM 543 O O . ALA A 1 72 ? 27.256 9.429 -60.663 1.00 54.72 72 ALA A O 1
ATOM 544 N N . ARG A 1 73 ? 25.723 8.789 -62.174 1.00 57.31 73 ARG A N 1
ATOM 545 C CA . ARG A 1 73 ? 24.598 8.821 -61.226 1.00 57.31 73 ARG A CA 1
ATOM 546 C C . ARG A 1 73 ? 24.750 7.767 -60.132 1.00 57.31 73 ARG A C 1
ATOM 548 O O . ARG A 1 73 ? 24.453 8.071 -58.989 1.00 57.31 73 ARG A O 1
ATOM 555 N N . ARG A 1 74 ? 25.242 6.567 -60.455 1.00 62.38 74 ARG A N 1
ATOM 556 C CA . ARG A 1 74 ? 25.481 5.499 -59.474 1.00 62.38 74 ARG A CA 1
ATOM 557 C C . ARG A 1 74 ? 26.546 5.886 -58.449 1.00 62.38 74 ARG A C 1
ATOM 559 O O . ARG A 1 74 ? 26.296 5.750 -57.264 1.00 62.38 74 ARG A O 1
ATOM 566 N N . LEU A 1 75 ? 27.673 6.444 -58.893 1.00 62.22 75 LEU A N 1
ATOM 567 C CA . LEU A 1 75 ? 28.736 6.904 -57.989 1.00 62.22 75 LEU A CA 1
ATOM 568 C C . LEU A 1 75 ? 28.281 8.061 -57.083 1.00 62.22 75 LEU A C 1
ATOM 570 O O . LEU A 1 75 ? 28.617 8.085 -55.903 1.00 62.22 75 LEU A O 1
ATOM 574 N N . LEU A 1 76 ? 27.493 9.004 -57.614 1.00 63.97 76 LEU A N 1
ATOM 575 C CA . LEU A 1 76 ? 26.931 10.106 -56.822 1.00 63.97 76 LEU A CA 1
ATOM 576 C C . LEU A 1 76 ? 25.856 9.633 -55.834 1.00 63.97 76 LEU A C 1
ATOM 578 O O . LEU A 1 76 ? 25.792 10.140 -54.718 1.00 63.97 76 LEU A O 1
ATOM 582 N N . LEU A 1 77 ? 25.033 8.656 -56.226 1.00 71.06 77 LEU A N 1
ATOM 583 C CA . LEU A 1 77 ? 24.064 8.024 -55.330 1.00 71.06 77 LEU A CA 1
ATOM 584 C C . LEU A 1 77 ? 24.771 7.262 -54.208 1.00 71.06 77 LEU A C 1
ATOM 586 O O . LEU A 1 77 ? 24.368 7.408 -53.062 1.00 71.06 77 LEU A O 1
ATOM 590 N N . ASP A 1 78 ? 25.843 6.524 -54.504 1.00 79.94 78 ASP A N 1
ATOM 591 C CA . ASP A 1 78 ? 26.623 5.816 -53.483 1.00 79.94 78 ASP A CA 1
ATOM 592 C C . ASP A 1 78 ? 27.225 6.792 -52.456 1.00 79.94 78 ASP A C 1
ATOM 594 O O . ASP A 1 78 ? 27.195 6.514 -51.257 1.00 79.94 78 ASP A O 1
ATOM 598 N N . LEU A 1 79 ? 27.701 7.965 -52.894 1.00 79.75 79 LEU A N 1
ATOM 599 C CA . LEU A 1 79 ? 28.236 8.991 -51.994 1.00 79.75 79 LEU A CA 1
ATOM 600 C C . LEU A 1 79 ? 27.144 9.636 -51.120 1.00 79.75 79 LEU A C 1
ATOM 602 O O . LEU A 1 79 ? 27.324 9.756 -49.911 1.00 79.75 79 LEU A O 1
ATOM 606 N N . ALA A 1 80 ? 25.996 9.989 -51.706 1.00 84.12 80 ALA A N 1
ATOM 607 C CA . ALA A 1 80 ? 24.867 10.565 -50.969 1.00 84.12 80 ALA A CA 1
ATOM 608 C C . ALA A 1 80 ? 24.246 9.567 -49.974 1.00 84.12 80 ALA A C 1
ATOM 610 O O . ALA A 1 80 ? 23.895 9.927 -48.852 1.00 84.12 80 ALA A O 1
ATOM 611 N N . ILE A 1 81 ? 24.146 8.291 -50.358 1.00 84.88 81 ILE A N 1
ATOM 612 C CA . ILE A 1 81 ? 23.683 7.217 -49.472 1.00 84.88 81 ILE A CA 1
ATOM 613 C C . ILE A 1 81 ? 24.667 7.026 -48.320 1.00 84.88 81 ILE A C 1
ATOM 615 O O . ILE A 1 81 ? 24.237 6.860 -47.181 1.00 84.88 81 ILE A O 1
ATOM 619 N N . HIS A 1 82 ? 25.974 7.060 -48.588 1.00 86.81 82 HIS A N 1
ATOM 620 C CA . HIS A 1 82 ? 26.981 6.930 -47.540 1.00 86.81 82 HIS A CA 1
ATOM 621 C C . HIS A 1 82 ? 26.913 8.079 -46.523 1.00 86.81 82 HIS A C 1
ATOM 623 O O . HIS A 1 82 ? 27.016 7.834 -45.3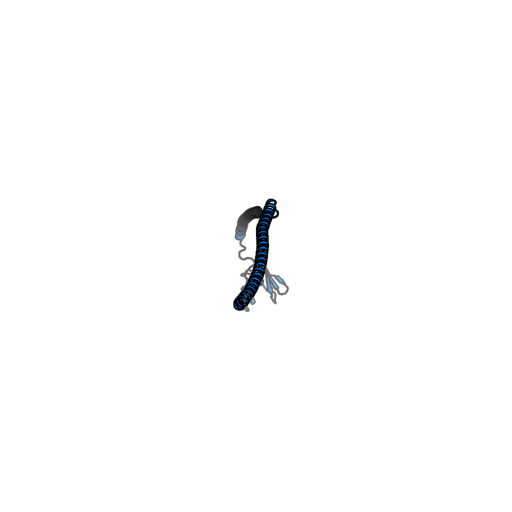18 1.00 86.81 82 HIS A O 1
ATOM 629 N N . GLU A 1 83 ? 26.693 9.313 -46.982 1.00 88.62 83 GLU A N 1
ATOM 630 C CA . GLU A 1 83 ? 26.543 10.485 -46.116 1.00 88.62 83 GLU A CA 1
ATOM 631 C C . GLU A 1 83 ? 25.300 10.378 -45.219 1.00 88.62 83 GLU A C 1
ATOM 633 O O . GLU A 1 83 ? 25.413 10.491 -43.996 1.00 88.62 83 GLU A O 1
ATOM 638 N N . GLU A 1 84 ? 24.134 10.056 -45.786 1.00 91.19 84 GLU A N 1
ATOM 639 C CA . GLU A 1 84 ? 22.906 9.873 -45.000 1.00 91.19 84 GLU A CA 1
ATOM 640 C C . GLU A 1 84 ? 22.987 8.659 -44.068 1.00 91.19 84 GLU A C 1
ATOM 642 O O . GLU A 1 84 ? 22.525 8.719 -42.930 1.00 91.19 84 GLU A O 1
ATOM 647 N N . PHE A 1 85 ? 23.628 7.567 -44.494 1.00 90.44 85 PHE A N 1
ATOM 648 C CA . PHE A 1 85 ? 23.860 6.409 -43.632 1.00 90.44 85 PHE A CA 1
ATOM 649 C C . PHE A 1 85 ? 24.748 6.773 -42.440 1.00 90.44 85 PHE A C 1
ATOM 651 O O . PHE A 1 85 ? 24.463 6.383 -41.309 1.00 90.44 85 PHE A O 1
ATOM 658 N N . THR A 1 86 ? 25.795 7.565 -42.672 1.00 90.50 86 THR A N 1
ATOM 659 C CA . THR A 1 86 ? 26.686 8.053 -41.613 1.00 90.50 86 THR A CA 1
ATOM 660 C C . THR A 1 86 ? 25.940 8.980 -40.655 1.00 90.50 86 THR A C 1
ATOM 662 O O . THR A 1 86 ? 26.048 8.831 -39.439 1.00 90.50 86 THR A O 1
ATOM 665 N N . ARG A 1 87 ? 25.118 9.893 -41.180 1.00 94.94 87 ARG A N 1
ATOM 666 C CA . ARG A 1 87 ? 24.277 10.782 -40.373 1.00 94.94 87 ARG A CA 1
ATOM 667 C C . ARG A 1 87 ? 23.271 10.006 -39.523 1.00 94.94 87 ARG A C 1
ATOM 669 O O . ARG A 1 87 ? 23.147 10.284 -38.332 1.00 94.94 87 ARG A O 1
ATOM 676 N N . LEU A 1 88 ? 22.567 9.040 -40.114 1.00 94.31 88 LEU A N 1
ATOM 677 C CA . LEU A 1 88 ? 21.612 8.188 -39.403 1.00 94.31 88 LEU A CA 1
ATOM 678 C C . LEU A 1 88 ? 22.305 7.358 -38.327 1.00 94.31 88 LEU A C 1
ATOM 680 O O . LEU A 1 88 ? 21.799 7.278 -37.213 1.00 94.31 88 LEU A O 1
ATOM 684 N N . LYS A 1 89 ? 23.476 6.793 -38.629 1.00 94.81 89 LYS A N 1
ATOM 685 C CA . LYS A 1 89 ? 24.272 6.045 -37.658 1.00 94.81 89 LYS A CA 1
ATOM 686 C C . LYS A 1 89 ? 24.649 6.913 -36.454 1.00 94.81 89 LYS A C 1
ATOM 688 O O . LYS A 1 89 ? 24.393 6.507 -35.327 1.00 94.81 89 LYS A O 1
ATOM 693 N N . ASN A 1 90 ? 25.161 8.121 -36.688 1.00 95.00 90 ASN A N 1
ATOM 694 C CA . ASN A 1 90 ? 25.510 9.051 -35.610 1.00 95.00 90 ASN A CA 1
ATOM 695 C C . ASN A 1 90 ? 24.284 9.439 -34.767 1.00 95.00 90 ASN A C 1
ATOM 697 O O . ASN A 1 90 ? 24.367 9.486 -33.544 1.00 95.00 90 ASN A O 1
ATOM 701 N N . LEU A 1 91 ? 23.136 9.682 -35.409 1.00 96.38 91 LEU A N 1
ATOM 702 C CA . LEU A 1 91 ? 21.895 10.014 -34.707 1.00 96.38 91 LEU A CA 1
ATOM 703 C C . LEU A 1 91 ? 21.388 8.844 -33.849 1.00 96.38 91 LEU A C 1
ATOM 705 O O . LEU A 1 91 ? 20.891 9.061 -32.746 1.00 96.38 91 LEU A O 1
ATOM 709 N N . VAL A 1 92 ? 21.511 7.610 -34.343 1.00 96.56 92 VAL A N 1
ATOM 710 C CA . VAL A 1 92 ? 21.178 6.402 -33.576 1.00 96.56 92 VAL A CA 1
ATOM 711 C C . VAL A 1 92 ? 22.098 6.276 -32.364 1.00 96.56 92 VAL A C 1
ATOM 713 O O . VAL A 1 92 ? 21.594 6.138 -31.253 1.00 96.56 92 VAL A O 1
ATOM 716 N N . GLU A 1 93 ? 23.414 6.407 -32.547 1.00 95.88 93 GLU A N 1
ATOM 717 C CA . GLU A 1 93 ? 24.391 6.339 -31.451 1.00 95.88 93 GLU A CA 1
ATOM 718 C C . GLU A 1 93 ? 24.130 7.413 -30.376 1.00 95.88 93 GLU A C 1
ATOM 720 O O . GLU A 1 93 ? 24.164 7.124 -29.177 1.00 95.88 93 GLU A O 1
ATOM 725 N N . GLU A 1 94 ? 23.805 8.645 -30.779 1.00 96.44 94 GLU A N 1
ATOM 726 C CA . GLU A 1 94 ? 23.443 9.728 -29.857 1.00 96.44 94 GLU A CA 1
ATOM 727 C C . GLU A 1 94 ? 22.169 9.401 -29.064 1.00 96.44 94 GLU A C 1
ATOM 729 O O . GLU A 1 94 ? 22.136 9.549 -27.839 1.00 96.44 94 GLU A O 1
ATOM 734 N N . LYS A 1 95 ? 21.121 8.908 -29.734 1.00 95.38 95 LYS A N 1
ATOM 735 C CA . LYS A 1 95 ? 19.854 8.559 -29.076 1.00 95.38 95 LYS A CA 1
ATOM 736 C C . LYS A 1 95 ? 19.983 7.351 -28.157 1.00 95.38 95 LYS A C 1
ATOM 738 O O . LYS A 1 95 ? 19.370 7.351 -27.092 1.00 95.38 95 LYS A O 1
ATOM 743 N N . GLU A 1 96 ? 20.785 6.355 -28.518 1.00 95.38 96 GLU A N 1
ATOM 744 C CA . GLU A 1 96 ? 21.101 5.225 -27.641 1.00 95.38 96 GLU A CA 1
ATOM 745 C C . GLU A 1 96 ? 21.824 5.688 -26.373 1.00 95.38 96 GLU A C 1
ATOM 747 O O . GLU A 1 96 ? 21.496 5.234 -25.273 1.00 95.38 96 GLU A O 1
ATOM 752 N N . LYS A 1 97 ? 22.751 6.645 -26.501 1.00 96.81 97 LYS A N 1
ATOM 753 C CA . LYS A 1 97 ? 23.426 7.252 -25.352 1.00 96.81 97 LYS A CA 1
ATOM 754 C C . LYS A 1 97 ? 22.447 8.010 -24.449 1.00 96.81 97 LYS A C 1
ATOM 756 O O . LYS A 1 97 ? 22.424 7.747 -23.248 1.00 96.81 97 LYS A O 1
ATOM 761 N N . GLU A 1 98 ? 21.605 8.885 -25.006 1.00 95.94 98 GLU A N 1
ATOM 762 C CA . GLU A 1 98 ? 20.574 9.606 -24.235 1.00 95.94 98 GLU A CA 1
ATOM 763 C C . GLU A 1 98 ? 19.607 8.641 -23.532 1.00 95.94 98 GLU A C 1
ATOM 765 O O . GLU A 1 98 ? 19.195 8.873 -22.393 1.00 95.94 98 GLU A O 1
ATOM 770 N N . LEU A 1 99 ? 19.218 7.557 -24.208 1.00 94.50 99 LEU A N 1
ATOM 771 C CA . LEU A 1 99 ? 18.312 6.555 -23.657 1.00 94.50 99 LEU A CA 1
ATOM 772 C C . LEU A 1 99 ? 18.962 5.810 -22.490 1.00 94.50 99 LEU A C 1
ATOM 774 O O . LEU A 1 99 ? 18.314 5.615 -21.462 1.00 94.50 99 LEU A O 1
ATOM 778 N N . LYS A 1 100 ? 20.247 5.464 -22.612 1.00 95.06 100 LYS A N 1
ATOM 779 C CA . LYS A 1 100 ? 21.016 4.847 -21.531 1.00 95.06 100 LYS A CA 1
ATOM 780 C C . LYS A 1 100 ? 21.149 5.775 -20.323 1.00 95.06 100 LYS A C 1
ATOM 782 O O . LYS A 1 100 ? 20.847 5.356 -19.214 1.00 95.06 100 LYS A O 1
ATOM 787 N N . GLU A 1 101 ? 21.499 7.044 -20.527 1.00 93.62 101 GLU A N 1
ATOM 788 C CA . GLU A 1 101 ? 21.609 8.030 -19.440 1.00 93.62 101 GLU A CA 1
ATOM 789 C C . GLU A 1 101 ? 20.277 8.236 -18.702 1.00 93.62 101 GLU A C 1
ATOM 791 O O . GLU A 1 101 ? 20.236 8.281 -17.468 1.00 93.62 101 GLU A O 1
ATOM 796 N N . LYS A 1 102 ? 19.163 8.309 -19.443 1.00 91.00 102 LYS A N 1
ATOM 797 C CA . LYS A 1 102 ? 17.821 8.376 -18.850 1.00 91.00 102 LYS A CA 1
ATOM 798 C C . LYS A 1 102 ? 17.482 7.099 -18.085 1.00 91.00 102 LYS A C 1
ATOM 800 O O . LYS A 1 102 ? 16.961 7.193 -16.977 1.00 91.00 102 LYS A O 1
ATOM 805 N N . GLN A 1 103 ? 17.798 5.927 -18.634 1.00 90.06 103 GLN A N 1
ATOM 806 C CA . GLN A 1 103 ? 17.565 4.645 -17.970 1.00 90.06 103 GLN A CA 1
ATOM 807 C C . GLN A 1 103 ? 18.381 4.517 -16.675 1.00 90.06 103 GLN A C 1
ATOM 809 O O . GLN A 1 103 ? 17.846 4.078 -15.655 1.00 90.06 103 GLN A O 1
ATOM 814 N N . ASP A 1 104 ? 19.640 4.948 -16.682 1.00 87.25 104 ASP A N 1
ATOM 815 C CA . ASP A 1 104 ? 20.519 4.943 -15.510 1.00 87.25 104 ASP A CA 1
ATOM 816 C C . ASP A 1 104 ? 20.022 5.932 -14.449 1.00 87.25 104 ASP A C 1
ATOM 818 O O . ASP A 1 104 ? 19.964 5.597 -13.266 1.00 87.25 104 ASP A O 1
ATOM 822 N N . THR A 1 105 ? 19.564 7.115 -14.868 1.00 83.62 105 THR A N 1
ATOM 823 C CA . THR A 1 105 ? 18.949 8.108 -13.973 1.00 83.62 105 THR A CA 1
ATOM 824 C C . THR A 1 105 ? 17.666 7.568 -13.338 1.00 83.62 105 THR A C 1
ATOM 826 O O . THR A 1 105 ? 17.489 7.678 -12.128 1.00 83.62 105 THR A O 1
ATOM 829 N N . ILE A 1 106 ? 16.785 6.933 -14.121 1.00 83.88 106 ILE A N 1
ATOM 830 C CA . ILE A 1 106 ? 15.574 6.275 -13.606 1.00 83.88 106 ILE A CA 1
ATOM 831 C C . ILE A 1 106 ? 15.952 5.187 -12.604 1.00 83.88 106 ILE A C 1
ATOM 833 O O . ILE A 1 106 ? 15.354 5.106 -11.537 1.00 83.88 106 ILE A O 1
ATOM 837 N N . SER A 1 107 ? 16.964 4.381 -12.914 1.00 77.00 107 SER A N 1
ATOM 838 C CA . SER A 1 107 ? 17.402 3.287 -12.045 1.00 77.00 107 SER A CA 1
ATOM 839 C C . SER A 1 107 ? 17.985 3.819 -10.731 1.00 77.00 107 SER A C 1
ATOM 841 O O . SER A 1 107 ? 17.670 3.294 -9.666 1.00 77.00 107 SER A O 1
ATOM 843 N N . ALA A 1 108 ? 18.759 4.907 -10.785 1.00 74.75 108 ALA A N 1
ATOM 844 C CA . ALA A 1 108 ? 19.318 5.579 -9.614 1.00 74.75 108 ALA A CA 1
ATOM 845 C C . ALA A 1 108 ? 18.258 6.281 -8.744 1.00 74.75 108 ALA A C 1
ATOM 847 O O . ALA A 1 108 ? 18.402 6.319 -7.523 1.00 74.75 108 ALA A O 1
ATOM 848 N N . LEU A 1 109 ? 17.207 6.836 -9.355 1.00 71.94 109 LEU A N 1
ATOM 849 C CA . LEU A 1 109 ? 16.107 7.506 -8.651 1.00 71.94 109 LEU A CA 1
ATOM 850 C C . LEU A 1 109 ? 15.018 6.541 -8.174 1.00 71.94 109 LEU A C 1
ATOM 852 O O . LEU A 1 109 ? 14.261 6.871 -7.261 1.00 71.94 109 LEU A O 1
ATOM 856 N N . SER A 1 110 ? 14.909 5.362 -8.785 1.00 74.62 110 SER A N 1
ATOM 857 C CA . SER A 1 110 ? 13.938 4.356 -8.379 1.00 74.62 110 SER A CA 1
ATOM 858 C C . SER A 1 110 ? 14.247 3.854 -6.972 1.00 74.62 110 SER A C 1
ATOM 860 O O . SER A 1 110 ? 15.393 3.558 -6.620 1.00 74.62 110 SER A O 1
ATOM 862 N N . PHE A 1 111 ? 13.207 3.757 -6.144 1.00 76.88 111 PHE A N 1
ATOM 863 C CA . PHE A 1 111 ? 13.342 3.144 -4.834 1.00 76.88 111 PHE A CA 1
ATOM 864 C C . PHE A 1 111 ? 13.760 1.684 -5.013 1.00 76.88 111 PHE A C 1
ATOM 866 O O . PHE A 1 111 ? 13.031 0.881 -5.593 1.00 76.88 111 PHE A O 1
ATOM 873 N N . THR A 1 112 ? 14.943 1.347 -4.508 1.00 78.50 112 THR A N 1
ATOM 874 C CA . THR A 1 112 ? 15.480 -0.012 -4.542 1.00 78.50 112 THR A CA 1
ATOM 875 C C . THR A 1 112 ? 15.443 -0.586 -3.126 1.00 78.50 112 THR A C 1
ATOM 877 O O . THR A 1 112 ? 16.287 -0.224 -2.303 1.00 78.50 112 THR A O 1
ATOM 880 N N . PRO A 1 113 ? 14.503 -1.498 -2.806 1.00 72.75 113 PRO A N 1
ATOM 881 C CA . PRO A 1 113 ? 14.371 -2.067 -1.463 1.00 72.75 113 PRO A CA 1
ATOM 882 C C . PRO A 1 113 ? 15.656 -2.740 -0.967 1.00 72.75 113 PRO A C 1
ATOM 884 O O . PRO A 1 113 ? 15.897 -2.821 0.231 1.00 72.75 113 PRO A O 1
ATOM 887 N N . GLN A 1 114 ? 16.502 -3.225 -1.882 1.00 76.62 114 GLN A N 1
ATOM 888 C CA . GLN A 1 114 ? 17.762 -3.895 -1.560 1.00 76.62 114 GLN A CA 1
ATOM 889 C C . GLN A 1 114 ? 18.920 -2.926 -1.283 1.00 76.62 114 GLN A C 1
ATOM 891 O O . GLN A 1 114 ? 19.928 -3.347 -0.705 1.00 76.62 114 GLN A O 1
ATOM 896 N N . SER A 1 115 ? 18.801 -1.652 -1.673 1.00 84.56 115 SER A N 1
ATOM 897 C CA . SER A 1 115 ? 19.796 -0.628 -1.349 1.00 84.56 115 SER A CA 1
ATOM 898 C C . SER A 1 115 ? 19.858 -0.413 0.159 1.00 84.56 115 SER A C 1
ATOM 900 O O . SER A 1 115 ? 18.866 -0.584 0.864 1.00 84.56 115 SER A O 1
ATOM 902 N N . LYS A 1 116 ? 21.019 -0.001 0.675 1.00 81.88 116 LYS A N 1
ATOM 903 C CA . LYS A 1 116 ? 21.197 0.311 2.101 1.00 81.88 116 LYS A CA 1
ATOM 904 C C . LYS A 1 116 ? 20.141 1.310 2.597 1.00 81.88 116 LYS A C 1
ATOM 906 O O . LYS A 1 116 ? 19.568 1.107 3.663 1.00 81.88 116 LYS A O 1
ATOM 911 N N . THR A 1 117 ? 19.859 2.343 1.803 1.00 83.25 117 THR A N 1
ATOM 912 C CA . THR A 1 117 ? 18.822 3.341 2.101 1.00 83.25 117 THR A CA 1
ATOM 913 C C . THR A 1 117 ? 17.420 2.747 1.994 1.00 83.25 117 THR A C 1
ATOM 915 O O . THR A 1 117 ? 16.583 3.010 2.849 1.00 83.25 117 THR A O 1
ATOM 918 N N . GLY A 1 118 ? 17.171 1.906 0.984 1.00 86.44 118 GLY A N 1
ATOM 919 C CA . GLY A 1 118 ? 15.882 1.238 0.805 1.00 86.44 118 GLY A CA 1
ATOM 920 C C . GLY A 1 118 ? 15.539 0.314 1.968 1.00 86.44 118 GLY A C 1
ATOM 921 O O . GLY A 1 118 ? 14.467 0.437 2.544 1.00 86.44 118 GLY A O 1
ATOM 922 N N . LYS A 1 119 ? 16.485 -0.528 2.395 1.00 85.94 119 LYS A N 1
ATOM 923 C CA . LYS A 1 119 ? 16.335 -1.400 3.569 1.00 85.94 119 LYS A CA 1
ATOM 924 C C . LYS A 1 119 ? 16.050 -0.613 4.843 1.00 85.94 119 LYS A C 1
ATOM 926 O O . LYS A 1 119 ? 15.196 -1.017 5.619 1.00 85.94 119 LYS A O 1
ATOM 931 N N . MET A 1 120 ? 16.749 0.505 5.049 1.00 86.12 120 MET A N 1
ATOM 932 C CA . MET A 1 120 ? 16.515 1.377 6.203 1.00 86.12 120 MET A CA 1
ATOM 933 C C . MET A 1 120 ? 15.106 1.977 6.175 1.00 86.12 120 MET A C 1
ATOM 935 O O . MET A 1 120 ? 14.429 1.966 7.193 1.00 86.12 120 MET A O 1
ATOM 939 N N . LEU A 1 121 ? 14.648 2.456 5.017 1.00 87.62 121 LEU A N 1
ATOM 940 C CA . LEU A 1 121 ? 13.292 2.984 4.866 1.00 87.62 121 LEU A CA 1
ATOM 941 C C . LEU A 1 121 ? 12.222 1.906 5.081 1.00 87.62 121 LEU A C 1
ATOM 943 O O . LEU A 1 121 ? 11.241 2.178 5.763 1.00 87.62 121 LEU A O 1
ATOM 947 N N . MET A 1 122 ? 12.428 0.688 4.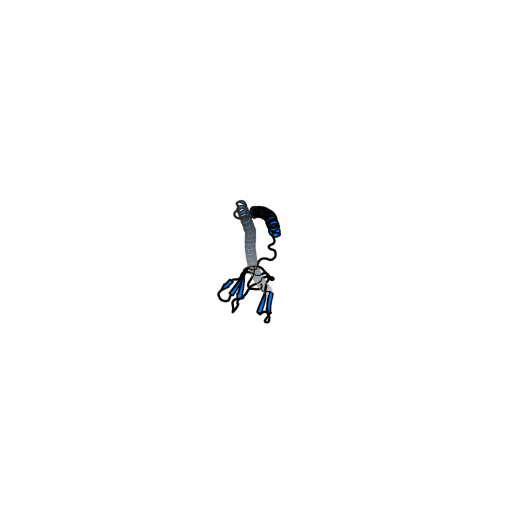567 1.00 89.12 122 MET A N 1
ATOM 948 C CA . MET A 1 122 ? 11.517 -0.439 4.812 1.00 89.12 122 MET A CA 1
ATOM 949 C C . MET A 1 122 ? 11.436 -0.780 6.305 1.00 89.12 122 MET A C 1
ATOM 951 O O . MET A 1 122 ? 10.337 -0.909 6.829 1.00 89.12 122 MET A O 1
ATOM 955 N N . ALA A 1 123 ? 12.579 -0.860 6.996 1.00 85.69 123 ALA A N 1
ATOM 956 C CA . ALA A 1 123 ? 12.623 -1.151 8.430 1.00 85.69 123 ALA A CA 1
ATOM 957 C C . ALA A 1 123 ? 11.926 -0.067 9.269 1.00 85.69 123 ALA A C 1
ATOM 959 O O . ALA A 1 123 ? 11.171 -0.384 10.179 1.00 85.69 123 ALA A O 1
ATOM 960 N N . LEU A 1 124 ? 12.127 1.212 8.932 1.00 88.25 124 LEU A N 1
ATOM 961 C CA . LEU A 1 124 ? 11.442 2.322 9.605 1.00 88.25 124 LEU A CA 1
ATOM 962 C C . LEU A 1 124 ? 9.930 2.306 9.358 1.00 88.25 124 LEU A C 1
ATOM 964 O O . LEU A 1 124 ? 9.155 2.721 10.216 1.00 88.25 124 LEU A O 1
ATOM 968 N N . GLN A 1 125 ? 9.492 1.865 8.180 1.00 88.62 125 GLN A N 1
ATOM 969 C CA . GLN A 1 125 ? 8.070 1.747 7.882 1.00 88.62 125 GLN A CA 1
ATOM 970 C C . GLN A 1 125 ? 7.421 0.604 8.671 1.00 88.62 125 GLN A C 1
ATOM 972 O O . GLN A 1 125 ? 6.341 0.801 9.222 1.00 88.62 125 GLN A O 1
ATOM 977 N N . GLU A 1 126 ? 8.100 -0.537 8.772 1.00 89.81 126 GLU A N 1
ATOM 978 C CA . GLU A 1 126 ? 7.661 -1.691 9.565 1.00 89.81 126 GLU A CA 1
ATOM 979 C C . GLU A 1 126 ? 7.586 -1.353 11.065 1.00 89.81 126 GLU A C 1
ATOM 981 O O . GLU A 1 126 ? 6.562 -1.596 11.700 1.00 89.81 126 GLU A O 1
ATOM 986 N N . GLU A 1 127 ? 8.602 -0.674 11.612 1.00 91.00 127 GLU A N 1
ATOM 987 C CA . GLU A 1 127 ? 8.609 -0.209 13.008 1.00 91.00 127 GLU A CA 1
ATOM 988 C C . GLU A 1 127 ? 7.451 0.762 13.302 1.00 91.00 127 GLU A C 1
ATOM 990 O O . GLU A 1 127 ? 6.790 0.665 14.336 1.00 91.00 127 GLU A O 1
ATOM 995 N N . ASN A 1 128 ? 7.145 1.680 12.379 1.00 90.44 128 ASN A N 1
ATOM 996 C CA . ASN A 1 128 ? 6.021 2.606 12.542 1.00 90.44 128 ASN A CA 1
ATOM 997 C C . ASN A 1 128 ? 4.661 1.891 12.554 1.00 90.44 128 ASN A C 1
ATOM 999 O O . ASN A 1 128 ? 3.764 2.291 13.302 1.00 90.44 128 ASN A O 1
ATOM 1003 N N . GLU A 1 129 ? 4.494 0.856 11.730 1.00 90.06 129 GLU A N 1
ATOM 1004 C CA . GLU A 1 129 ? 3.278 0.041 11.712 1.00 90.06 129 GLU A CA 1
ATOM 1005 C C . GLU A 1 129 ? 3.125 -0.741 13.025 1.00 90.06 129 GLU A C 1
ATOM 1007 O O . GLU A 1 129 ? 2.047 -0.737 13.624 1.00 90.06 129 GLU A O 1
ATOM 1012 N N . GLU A 1 130 ? 4.215 -1.314 13.541 1.00 87.25 130 GLU A N 1
ATOM 1013 C CA . GLU A 1 130 ? 4.227 -2.013 14.828 1.00 87.25 130 GLU A CA 1
ATOM 1014 C C . GLU A 1 130 ? 3.901 -1.075 16.004 1.00 87.25 130 GLU A C 1
ATOM 1016 O O . GLU A 1 130 ? 3.058 -1.407 16.842 1.00 87.25 130 GLU A O 1
ATOM 1021 N N . ILE A 1 131 ? 4.472 0.137 16.038 1.00 87.31 131 ILE A N 1
ATOM 1022 C CA . ILE A 1 131 ? 4.138 1.159 17.047 1.00 87.31 131 ILE A CA 1
ATOM 1023 C C . ILE A 1 131 ? 2.649 1.531 16.977 1.00 87.31 131 ILE A C 1
ATOM 1025 O O . ILE A 1 131 ? 1.995 1.671 18.015 1.00 87.31 131 ILE A O 1
ATOM 1029 N N . GLY A 1 132 ? 2.094 1.679 15.769 1.00 84.12 132 GLY A N 1
ATOM 1030 C CA . GLY A 1 132 ? 0.671 1.957 15.564 1.00 84.12 132 GLY A CA 1
ATOM 1031 C C . GLY A 1 132 ? -0.231 0.832 16.081 1.00 84.12 132 GLY A C 1
ATOM 1032 O O . GLY A 1 132 ? -1.218 1.094 16.781 1.00 84.12 132 GLY A O 1
ATOM 1033 N N . ASN A 1 133 ? 0.141 -0.416 15.803 1.00 85.06 133 ASN A N 1
ATOM 1034 C CA . ASN A 1 133 ? -0.576 -1.599 16.271 1.00 85.06 133 ASN A CA 1
ATOM 1035 C C . ASN A 1 133 ? -0.539 -1.694 17.800 1.00 85.06 133 ASN A C 1
ATOM 1037 O O . ASN A 1 133 ? -1.596 -1.692 18.427 1.00 85.06 133 ASN A O 1
ATOM 1041 N N . LEU A 1 134 ? 0.642 -1.627 18.419 1.00 82.00 134 LEU A N 1
ATOM 1042 C CA . LEU A 1 134 ? 0.789 -1.669 19.879 1.00 82.00 134 LEU A CA 1
ATOM 1043 C C . LEU A 1 134 ? 0.020 -0.539 20.581 1.00 82.00 134 LEU A C 1
ATOM 1045 O O . LEU A 1 134 ? -0.621 -0.762 21.610 1.00 82.00 134 LEU A O 1
ATOM 1049 N N . ALA A 1 135 ? 0.041 0.677 20.029 1.00 83.06 135 ALA A N 1
ATOM 1050 C CA . ALA A 1 135 ? -0.675 1.812 20.608 1.00 83.06 135 ALA A CA 1
ATOM 1051 C C . ALA A 1 135 ? -2.202 1.660 20.516 1.00 83.06 135 ALA A C 1
ATOM 1053 O O . ALA A 1 135 ? -2.923 2.039 21.448 1.00 83.06 135 ALA A O 1
ATOM 1054 N N . SER A 1 136 ? -2.705 1.137 19.396 1.00 82.25 136 SER A N 1
ATOM 1055 C CA . SER A 1 136 ? -4.141 0.930 19.191 1.00 82.25 136 SER A CA 1
ATOM 1056 C C . SER A 1 136 ? -4.672 -0.260 19.998 1.00 82.25 136 SER A C 1
ATOM 1058 O O . SER A 1 136 ? -5.701 -0.131 20.669 1.00 82.25 136 SER A O 1
ATOM 1060 N N . GLU A 1 137 ? -3.940 -1.374 20.029 1.00 83.50 137 GLU A N 1
ATOM 1061 C CA . GLU A 1 137 ? -4.281 -2.569 20.801 1.00 83.50 137 GLU A CA 1
ATOM 1062 C C . GLU A 1 137 ? -4.189 -2.325 22.308 1.00 83.50 137 GLU A C 1
ATOM 1064 O O . GLU A 1 137 ? -5.099 -2.706 23.044 1.00 83.50 137 GLU A O 1
ATOM 1069 N N . GLY A 1 138 ? -3.151 -1.625 22.780 1.00 85.31 138 GLY A N 1
ATOM 1070 C CA . GLY A 1 138 ? -2.966 -1.331 24.203 1.00 85.31 138 GLY A CA 1
ATOM 1071 C C . GLY A 1 138 ? -4.128 -0.531 24.795 1.00 85.31 138 GLY A C 1
ATOM 1072 O O . GLY A 1 138 ? -4.696 -0.919 25.818 1.00 85.31 138 GLY A O 1
ATOM 1073 N N . LYS A 1 139 ? -4.559 0.538 24.110 1.00 88.81 139 LYS A N 1
ATOM 1074 C CA . LYS A 1 139 ? -5.723 1.337 24.534 1.00 88.81 139 LYS A CA 1
ATOM 1075 C C . LYS A 1 139 ? -7.019 0.534 24.492 1.00 88.81 139 LYS A C 1
ATOM 1077 O O . LYS A 1 139 ? -7.864 0.682 25.372 1.00 88.81 139 LYS A O 1
ATOM 1082 N N . MET A 1 140 ? -7.188 -0.309 23.474 1.00 87.88 140 MET A N 1
ATOM 1083 C CA . MET A 1 140 ? -8.366 -1.164 23.358 1.00 87.88 140 MET A CA 1
ATOM 1084 C C . MET A 1 140 ? -8.429 -2.179 24.504 1.00 87.88 140 MET A C 1
ATOM 1086 O O . MET A 1 140 ? -9.484 -2.347 25.114 1.00 87.88 140 MET A O 1
ATOM 1090 N N . HIS A 1 141 ? -7.303 -2.816 24.828 1.00 91.50 141 HIS A N 1
ATOM 1091 C CA . HIS A 1 141 ? -7.208 -3.779 25.917 1.00 91.50 141 HIS A CA 1
ATOM 1092 C C . HIS A 1 141 ? -7.467 -3.126 27.281 1.00 91.50 141 HIS A C 1
ATOM 1094 O O . HIS A 1 141 ? -8.245 -3.654 28.077 1.00 91.50 141 HIS A O 1
ATOM 1100 N N . GLU A 1 142 ? -6.892 -1.946 27.533 1.00 91.94 142 GLU A N 1
ATOM 1101 C CA . GLU A 1 142 ? -7.124 -1.187 28.766 1.00 91.94 142 GLU A CA 1
ATOM 1102 C C . GLU A 1 142 ? -8.606 -0.822 28.940 1.00 91.94 142 GLU A C 1
ATOM 1104 O O . GLU A 1 142 ? -9.197 -1.095 29.989 1.00 91.94 142 GLU A O 1
ATOM 1109 N N . LEU A 1 143 ? -9.242 -0.275 27.897 1.00 92.94 143 LEU A N 1
ATOM 1110 C CA . LEU A 1 143 ? -10.671 0.051 27.919 1.00 92.94 143 LEU A CA 1
ATOM 1111 C C . LEU A 1 143 ? -11.541 -1.198 28.108 1.00 92.94 143 LEU A C 1
ATOM 1113 O O . LEU A 1 143 ? -12.523 -1.159 28.852 1.00 92.94 143 LEU A O 1
ATOM 1117 N N . ALA A 1 144 ? -11.183 -2.319 27.478 1.00 94.25 144 ALA A N 1
ATOM 1118 C CA . ALA A 1 144 ? -11.888 -3.585 27.652 1.00 94.25 144 ALA A CA 1
ATOM 1119 C C . ALA A 1 144 ? -11.792 -4.099 29.100 1.00 94.25 144 ALA A C 1
ATOM 1121 O O . ALA A 1 144 ? -12.794 -4.557 29.657 1.00 94.25 144 ALA A O 1
ATOM 1122 N N . MET A 1 145 ? -10.623 -3.971 29.733 1.00 95.25 145 MET A N 1
ATOM 1123 C CA . MET A 1 145 ? -10.411 -4.344 31.133 1.00 95.25 145 MET A CA 1
ATOM 1124 C C . MET A 1 145 ? -11.220 -3.452 32.085 1.00 95.25 145 MET A C 1
ATOM 1126 O O . MET A 1 145 ? -11.913 -3.965 32.967 1.00 95.25 145 MET A O 1
ATOM 1130 N N . GLN A 1 146 ? -11.208 -2.130 31.877 1.00 96.75 146 GLN A N 1
ATOM 1131 C CA . GLN A 1 146 ? -12.032 -1.196 32.654 1.00 96.75 146 GLN A CA 1
ATOM 1132 C C . GLN A 1 146 ? -13.530 -1.492 32.497 1.00 96.75 146 GLN A C 1
ATOM 1134 O O . GLN A 1 146 ? -14.272 -1.493 33.481 1.00 96.75 146 GLN A O 1
ATOM 1139 N N . LEU A 1 147 ? -13.980 -1.810 31.279 1.00 97.19 147 LEU A N 1
ATOM 1140 C CA . LEU A 1 147 ? -15.368 -2.181 31.008 1.00 97.19 147 LEU A CA 1
ATOM 1141 C C . LEU A 1 147 ? -15.767 -3.483 31.720 1.00 97.19 147 LEU A C 1
ATOM 1143 O O . LEU A 1 147 ? -16.872 -3.573 32.260 1.00 97.19 147 LEU A O 1
ATOM 1147 N N . ALA A 1 148 ? -14.892 -4.490 31.733 1.00 97.19 148 ALA A N 1
ATOM 1148 C CA . ALA A 1 148 ? -15.131 -5.744 32.444 1.00 97.19 148 ALA A CA 1
ATOM 1149 C C . ALA A 1 148 ? -15.247 -5.519 33.961 1.00 97.19 148 ALA A C 1
ATOM 1151 O O . ALA A 1 148 ? -16.189 -6.013 34.585 1.00 97.19 148 ALA A O 1
ATOM 1152 N N . LEU A 1 149 ? -14.353 -4.707 34.534 1.00 97.56 149 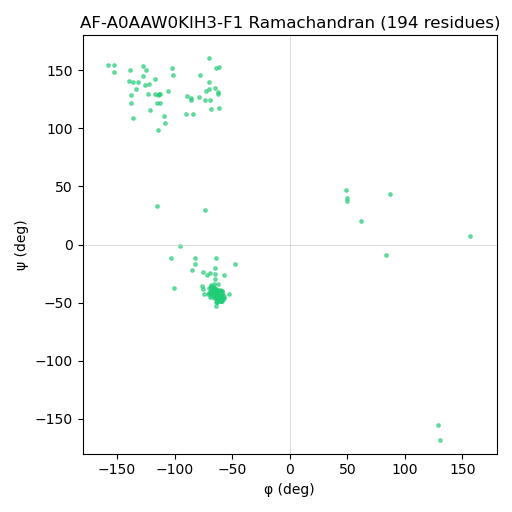LEU A N 1
ATOM 1153 C CA . LEU A 1 149 ? -14.401 -4.328 35.945 1.00 97.56 149 LEU A CA 1
ATOM 1154 C C . LEU A 1 149 ? -15.708 -3.597 36.288 1.00 97.56 149 LEU A C 1
ATOM 1156 O O . LEU A 1 149 ? -16.393 -3.976 37.235 1.00 97.56 149 LEU A O 1
ATOM 1160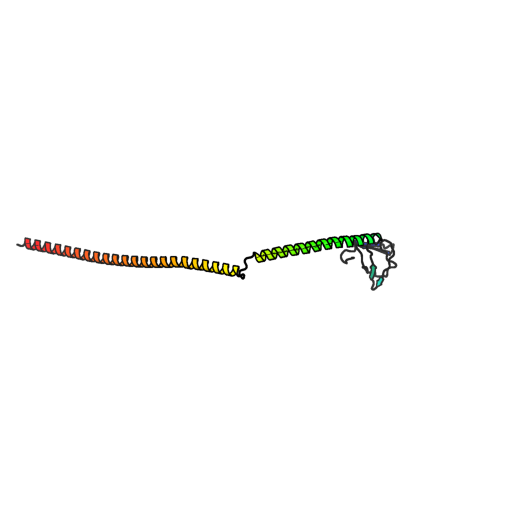 N N . GLN A 1 150 ? -16.105 -2.612 35.477 1.00 96.75 150 GLN A N 1
ATOM 1161 C CA . GLN A 1 150 ? -17.367 -1.883 35.648 1.00 96.75 150 GLN A CA 1
ATOM 1162 C C . GLN A 1 150 ? -18.589 -2.806 35.571 1.00 96.75 150 G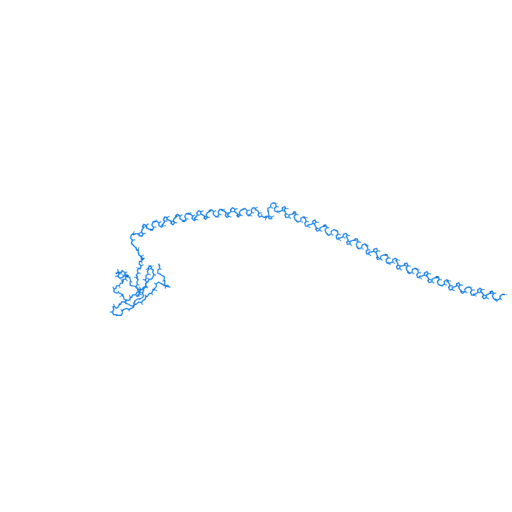LN A C 1
ATOM 1164 O O . GLN A 1 150 ? -19.529 -2.671 36.355 1.00 96.75 150 GLN A O 1
ATOM 1169 N N . LYS A 1 151 ? -18.595 -3.782 34.655 1.00 98.06 151 LYS A N 1
ATOM 1170 C CA . LYS A 1 151 ? -19.667 -4.788 34.583 1.00 98.06 151 LYS A CA 1
ATOM 1171 C C . LYS A 1 151 ? -19.737 -5.637 35.852 1.00 98.06 151 LYS A C 1
ATOM 1173 O O . LYS A 1 151 ? -20.841 -5.879 36.336 1.00 98.06 151 LYS A O 1
ATOM 1178 N N . SER A 1 152 ? -18.592 -6.044 36.401 1.00 97.56 152 SER A N 1
ATOM 1179 C CA . SER A 1 152 ? -18.527 -6.799 37.657 1.00 97.56 152 SER A CA 1
ATOM 1180 C C . SER A 1 152 ? -19.059 -5.983 38.834 1.00 97.56 152 SER A C 1
ATOM 1182 O O . SER A 1 152 ? -19.920 -6.458 39.568 1.00 97.56 152 SER A O 1
ATOM 1184 N N . GLN A 1 153 ? -18.615 -4.731 38.973 1.00 97.50 153 GLN A N 1
ATOM 1185 C CA . GLN A 1 153 ? -19.082 -3.831 40.033 1.00 97.50 153 GLN A CA 1
ATOM 1186 C C . GLN A 1 153 ? -20.595 -3.586 39.944 1.00 97.50 153 GLN A C 1
ATOM 1188 O O . GLN A 1 153 ? -21.296 -3.633 40.950 1.00 97.50 153 GLN A O 1
ATOM 1193 N N . ASN A 1 154 ? -21.128 -3.400 38.733 1.00 97.75 154 ASN A N 1
ATOM 1194 C CA . ASN A 1 154 ? -22.570 -3.258 38.523 1.00 97.75 154 ASN A CA 1
ATOM 1195 C C . ASN A 1 154 ? -23.352 -4.536 38.867 1.00 97.75 154 ASN A C 1
ATOM 1197 O O . ASN A 1 154 ? -24.471 -4.450 39.375 1.00 97.75 154 ASN A O 1
ATOM 1201 N N . ALA A 1 155 ? -22.797 -5.717 38.586 1.00 97.94 155 ALA A N 1
ATOM 1202 C CA . ALA A 1 155 ? -23.410 -6.987 38.969 1.00 97.94 155 ALA A CA 1
ATOM 1203 C C . ALA A 1 155 ? -23.439 -7.161 40.497 1.00 97.94 155 ALA A C 1
ATOM 1205 O O . ALA A 1 155 ? -24.459 -7.574 41.049 1.00 97.94 155 ALA A O 1
ATOM 1206 N N . GLU A 1 156 ? -22.360 -6.786 41.182 1.00 98.12 156 GLU A N 1
ATOM 1207 C CA . GLU A 1 156 ? -22.275 -6.836 42.640 1.00 98.12 156 GLU A CA 1
ATOM 1208 C C . GLU A 1 156 ? -23.241 -5.852 43.309 1.00 98.12 156 GLU A C 1
ATOM 1210 O O . GLU A 1 156 ? -23.992 -6.249 44.198 1.00 98.12 156 GLU A O 1
ATOM 1215 N N . LEU A 1 157 ? -23.319 -4.608 42.823 1.00 98.19 157 LEU A N 1
ATOM 1216 C CA . LEU A 1 157 ? -24.300 -3.627 43.299 1.00 98.19 157 LEU A CA 1
ATOM 1217 C C . LEU A 1 157 ? -25.735 -4.143 43.156 1.00 98.19 157 LEU A C 1
ATOM 1219 O O . LEU A 1 157 ? -26.528 -4.026 44.087 1.00 98.19 157 LEU A O 1
ATOM 1223 N N . ARG A 1 158 ? -26.076 -4.754 42.013 1.00 98.19 158 ARG A N 1
ATOM 1224 C CA . ARG A 1 158 ? -27.401 -5.366 41.811 1.00 98.19 158 ARG A CA 1
ATOM 1225 C C . ARG A 1 158 ? -27.686 -6.464 42.833 1.00 98.19 158 ARG A C 1
ATOM 1227 O O . ARG A 1 158 ? -28.771 -6.475 43.403 1.00 98.19 158 ARG A O 1
ATOM 1234 N N . SER A 1 159 ? -26.712 -7.336 43.093 1.00 98.19 159 SER A N 1
ATOM 1235 C CA . SER A 1 159 ? -26.827 -8.395 44.104 1.00 98.19 159 SER A CA 1
ATOM 1236 C C . SER A 1 159 ? -27.041 -7.823 45.511 1.00 98.19 159 SER A C 1
ATOM 1238 O O . SER A 1 159 ? -27.936 -8.261 46.235 1.00 98.19 159 SER A O 1
ATOM 1240 N N . GLN A 1 160 ? -26.280 -6.788 45.883 1.00 98.00 160 GLN A N 1
ATOM 1241 C CA . GLN A 1 160 ? -26.431 -6.107 47.171 1.00 98.00 160 GLN A CA 1
ATOM 1242 C C . GLN A 1 160 ? -27.815 -5.463 47.322 1.00 98.00 160 GLN A C 1
ATOM 1244 O O . GLN A 1 160 ? -28.451 -5.632 48.363 1.00 98.00 160 GLN A O 1
ATOM 1249 N N . PHE A 1 161 ? -28.316 -4.776 46.289 1.00 97.44 161 PHE A N 1
ATOM 1250 C CA . PHE A 1 161 ? -29.665 -4.202 46.303 1.00 97.44 161 PHE A CA 1
ATOM 1251 C C . PHE A 1 161 ? -30.750 -5.269 46.434 1.00 97.44 161 PHE A C 1
ATOM 1253 O O . PHE A 1 161 ? -31.703 -5.075 47.187 1.00 97.44 161 PHE A O 1
ATOM 1260 N N . GLU A 1 162 ? -30.606 -6.401 45.748 1.00 98.00 162 GLU A N 1
ATOM 1261 C CA . GLU A 1 162 ? -31.559 -7.502 45.863 1.00 98.00 162 GLU A CA 1
ATOM 1262 C C . GLU A 1 162 ? -31.552 -8.114 47.273 1.00 98.00 162 GLU A C 1
ATOM 1264 O O . GLU A 1 162 ? -32.612 -8.382 47.842 1.00 98.00 162 GLU A O 1
ATOM 1269 N N . GLY A 1 163 ? -30.371 -8.279 47.875 1.00 97.69 163 GLY A N 1
ATOM 1270 C CA . GLY A 1 163 ? -30.238 -8.712 49.267 1.00 97.69 163 GLY A CA 1
ATOM 1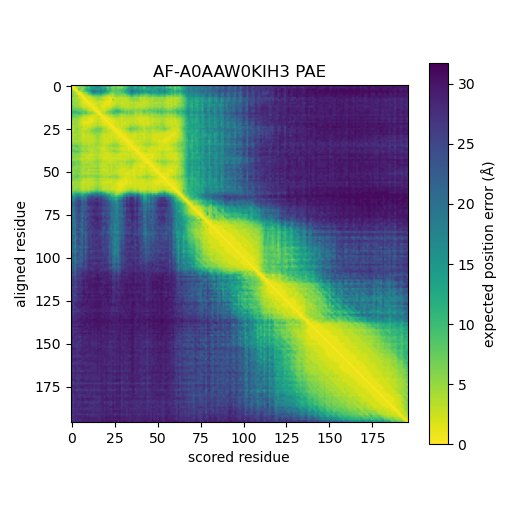271 C C . GLY A 1 163 ? -30.894 -7.738 50.250 1.00 97.69 163 GLY A C 1
ATOM 1272 O O . GLY A 1 163 ? -31.643 -8.160 51.133 1.00 97.69 163 GLY A O 1
ATOM 1273 N N . LEU A 1 164 ? -30.674 -6.433 50.066 1.00 97.94 164 LEU A N 1
ATOM 1274 C CA . LEU A 1 164 ? -31.289 -5.390 50.888 1.00 97.94 164 LEU A CA 1
ATOM 1275 C C . LEU A 1 164 ? -32.818 -5.398 50.757 1.00 97.94 164 LEU A C 1
ATOM 1277 O O . LEU A 1 164 ? -33.524 -5.270 51.755 1.00 97.94 164 LEU A O 1
ATOM 1281 N N . HIS A 1 165 ? -33.327 -5.584 49.538 1.00 97.69 165 HIS A N 1
ATOM 1282 C CA . HIS A 1 165 ? -34.760 -5.657 49.276 1.00 97.69 165 HIS A CA 1
ATOM 1283 C C . HIS A 1 165 ? -35.411 -6.827 50.025 1.00 97.69 165 HIS A C 1
ATOM 1285 O O . HIS A 1 165 ? -36.405 -6.622 50.718 1.00 97.69 165 HIS A O 1
ATOM 1291 N N . LYS A 1 166 ? -34.794 -8.017 49.989 1.00 97.81 166 LYS A N 1
ATOM 1292 C CA . LYS A 1 166 ? -35.258 -9.198 50.743 1.00 97.81 166 LYS A CA 1
ATOM 1293 C C . LYS A 1 166 ? -35.244 -8.966 52.253 1.00 97.81 166 LYS A C 1
ATOM 1295 O O . LYS A 1 166 ? -36.168 -9.370 52.953 1.00 97.81 166 LYS A O 1
ATOM 1300 N N . HIS A 1 167 ? -34.209 -8.304 52.769 1.00 97.31 167 HIS A N 1
ATOM 1301 C CA . HIS A 1 167 ? -34.138 -7.972 54.192 1.00 97.31 167 HIS A CA 1
ATOM 1302 C C . HIS A 1 167 ? -35.239 -6.984 54.605 1.00 97.31 167 HIS A C 1
ATOM 1304 O O . HIS A 1 167 ? -35.865 -7.156 55.648 1.00 97.31 167 HIS A O 1
ATOM 1310 N N . MET A 1 168 ? -35.499 -5.968 53.777 1.00 97.56 168 MET A N 1
ATOM 1311 C CA . MET A 1 168 ? -36.570 -5.000 54.010 1.00 97.56 168 MET A CA 1
ATOM 1312 C C . MET A 1 168 ? -37.947 -5.673 54.006 1.00 97.56 168 MET A C 1
ATOM 1314 O O . MET A 1 168 ? -38.735 -5.415 54.907 1.00 97.56 168 MET A O 1
ATOM 1318 N N . GLU A 1 169 ? -38.209 -6.574 53.057 1.00 97.44 169 GLU A N 1
ATOM 1319 C CA . GLU A 1 169 ? -39.444 -7.366 53.004 1.00 97.44 169 GLU A CA 1
ATOM 1320 C C . GLU A 1 169 ? -39.632 -8.222 54.267 1.00 97.44 169 GLU A C 1
ATOM 1322 O O . GLU A 1 169 ? -40.709 -8.230 54.864 1.00 97.44 169 GLU A O 1
ATOM 1327 N N . GLY A 1 170 ? -38.570 -8.891 54.732 1.00 97.44 170 GLY A N 1
ATOM 1328 C CA . GLY A 1 170 ? -38.592 -9.637 55.993 1.00 97.44 170 GLY A CA 1
ATOM 1329 C C . GLY A 1 170 ? -38.955 -8.757 57.192 1.00 97.44 170 GLY A C 1
ATOM 1330 O O . GLY A 1 170 ? -39.827 -9.119 57.979 1.00 97.44 170 GLY A O 1
ATOM 1331 N N . LEU A 1 171 ? -38.346 -7.572 57.291 1.00 97.56 171 LEU A N 1
ATOM 1332 C CA . LEU A 1 171 ? -38.633 -6.629 58.370 1.00 97.56 171 LEU A CA 1
ATOM 1333 C C . LEU A 1 171 ? -40.067 -6.082 58.298 1.00 97.56 171 LEU A C 1
ATOM 1335 O O . LEU A 1 171 ? -40.711 -5.938 59.334 1.00 97.56 171 LEU A O 1
ATOM 1339 N N . THR A 1 172 ? -40.585 -5.803 57.099 1.00 97.88 172 THR A N 1
ATOM 1340 C CA . THR A 1 172 ? -41.986 -5.401 56.905 1.00 97.88 172 THR A CA 1
ATOM 1341 C C . THR A 1 172 ? -42.940 -6.480 57.416 1.00 97.88 172 THR A C 1
ATOM 1343 O O . THR A 1 172 ? -43.828 -6.166 58.206 1.00 97.88 172 THR A O 1
ATOM 1346 N N . ASN A 1 173 ? -42.700 -7.748 57.069 1.00 97.44 173 ASN A N 1
ATOM 1347 C CA . ASN A 1 173 ? -43.509 -8.871 57.550 1.00 97.44 173 ASN A CA 1
ATOM 1348 C C . ASN A 1 173 ? -43.465 -9.011 59.084 1.00 97.44 173 ASN A C 1
ATOM 1350 O O . ASN A 1 173 ? -44.484 -9.287 59.721 1.00 97.44 173 ASN A O 1
ATOM 1354 N N . ASP A 1 174 ? -42.297 -8.822 59.703 1.00 97.94 174 ASP A N 1
ATOM 1355 C CA . ASP A 1 174 ?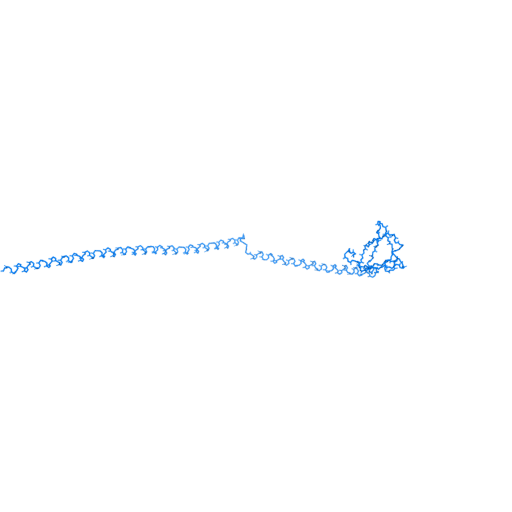 -42.160 -8.882 61.163 1.00 97.94 174 ASP A CA 1
ATOM 1356 C C . ASP A 1 174 ? -42.877 -7.717 61.861 1.00 97.94 174 ASP A C 1
ATOM 1358 O O . ASP A 1 174 ? -43.490 -7.912 62.915 1.00 97.94 174 ASP A O 1
ATOM 1362 N N . VAL A 1 175 ? -42.861 -6.518 61.268 1.00 97.44 175 VAL A N 1
ATOM 1363 C CA . VAL A 1 175 ? -43.631 -5.363 61.756 1.00 97.44 175 VAL A CA 1
ATOM 1364 C C . VAL A 1 175 ? -45.132 -5.622 61.654 1.00 97.44 175 VAL A C 1
ATOM 1366 O O . VAL A 1 175 ? -45.850 -5.341 62.612 1.00 97.44 175 VAL A O 1
ATOM 1369 N N . GLU A 1 176 ? -45.611 -6.190 60.547 1.00 96.56 176 GLU A N 1
ATOM 1370 C CA . GLU A 1 176 ? -47.022 -6.559 60.377 1.00 96.56 176 GLU A CA 1
ATOM 1371 C C . GLU A 1 176 ? -47.470 -7.566 61.444 1.00 96.56 176 GLU A C 1
ATOM 1373 O O . GLU A 1 176 ? -48.440 -7.309 62.158 1.00 96.56 176 GLU A O 1
ATOM 1378 N N . ARG A 1 177 ? -46.704 -8.643 61.662 1.00 96.69 177 ARG A N 1
ATOM 1379 C CA . ARG A 1 177 ? -46.978 -9.621 62.734 1.00 96.69 177 ARG A CA 1
ATOM 1380 C C . ARG A 1 177 ? -46.946 -8.998 64.126 1.00 96.69 177 ARG A C 1
ATOM 1382 O O . ARG A 1 177 ? -47.778 -9.319 64.973 1.00 96.69 177 ARG A O 1
ATOM 1389 N N . SER A 1 178 ? -45.967 -8.134 64.392 1.00 96.50 178 SER A N 1
ATOM 1390 C CA . SER A 1 178 ? -45.858 -7.433 65.674 1.00 96.50 178 SER A CA 1
ATOM 1391 C C . SER A 1 178 ? -47.076 -6.535 65.917 1.00 96.50 178 SER A C 1
ATOM 1393 O O . SER A 1 178 ? -47.650 -6.558 67.008 1.00 96.50 178 SER A O 1
ATOM 1395 N N . ASN A 1 179 ? -47.531 -5.815 64.886 1.00 95.94 179 ASN A N 1
ATOM 1396 C CA . ASN A 1 179 ? -48.745 -5.003 64.938 1.00 95.94 179 ASN A CA 1
ATOM 1397 C C . ASN A 1 179 ? -50.003 -5.854 65.180 1.00 95.94 179 ASN A C 1
ATOM 1399 O O . ASN A 1 179 ? -50.824 -5.484 66.018 1.00 95.94 179 ASN A O 1
ATOM 1403 N N . GLU A 1 180 ? -50.147 -7.004 64.513 1.00 96.12 180 GLU A N 1
ATOM 1404 C CA . GLU A 1 180 ? -51.248 -7.947 64.763 1.00 96.12 180 GLU A CA 1
ATOM 1405 C C . GLU A 1 180 ? -51.261 -8.440 66.218 1.00 96.12 180 GLU A C 1
ATOM 1407 O O . GLU A 1 180 ? -52.301 -8.423 66.880 1.00 96.12 180 GLU A O 1
ATOM 1412 N N . MET A 1 181 ? -50.102 -8.828 66.761 1.00 95.62 181 MET A N 1
ATOM 1413 C CA . MET A 1 181 ? -49.993 -9.243 68.163 1.00 95.62 181 MET A CA 1
ATOM 1414 C C . MET A 1 181 ? -50.350 -8.111 69.131 1.00 95.62 181 MET A C 1
ATOM 1416 O O . MET A 1 181 ? -51.023 -8.355 70.135 1.00 95.62 181 MET A O 1
ATOM 1420 N N . ALA A 1 182 ? -49.915 -6.882 68.846 1.00 95.88 182 ALA A N 1
ATOM 1421 C CA . ALA A 1 182 ? -50.235 -5.716 69.662 1.00 95.88 182 ALA A CA 1
ATOM 1422 C C . ALA A 1 182 ? -51.749 -5.449 69.702 1.00 95.88 182 ALA A C 1
ATOM 1424 O O . ALA A 1 182 ? -52.285 -5.206 70.785 1.00 95.88 182 ALA A O 1
ATOM 1425 N N . LEU A 1 183 ? -52.442 -5.573 68.563 1.00 94.81 183 LEU A N 1
ATOM 1426 C CA . LE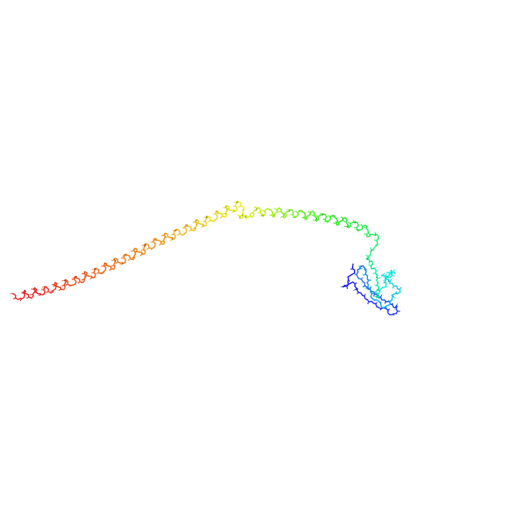U A 1 183 ? -53.904 -5.462 68.483 1.00 94.81 183 LEU A CA 1
ATOM 1427 C C . LEU A 1 183 ? -54.604 -6.527 69.338 1.00 94.81 183 LEU A C 1
ATOM 1429 O O . LEU A 1 183 ? -55.450 -6.192 70.165 1.00 94.81 183 LEU A O 1
ATOM 1433 N N . ILE A 1 184 ? -54.199 -7.796 69.220 1.00 95.12 184 ILE A N 1
ATOM 1434 C CA . ILE A 1 184 ? -54.767 -8.898 70.022 1.00 95.12 184 ILE A CA 1
ATOM 1435 C C . ILE A 1 184 ? -54.563 -8.655 71.526 1.00 95.12 184 ILE A C 1
ATOM 1437 O O . ILE A 1 184 ? -55.429 -8.958 72.350 1.00 95.12 184 ILE A O 1
ATOM 1441 N N . LEU A 1 185 ? -53.393 -8.146 71.922 1.00 94.75 185 LEU A N 1
ATOM 1442 C CA . LEU A 1 185 ? -53.107 -7.841 73.324 1.00 94.75 185 LEU A CA 1
ATOM 1443 C C . LEU A 1 185 ? -53.938 -6.659 73.842 1.00 94.75 185 LEU A C 1
ATOM 1445 O O . LEU A 1 185 ? -54.367 -6.704 74.997 1.00 94.75 185 LEU A O 1
ATOM 1449 N N . GLN A 1 186 ? -54.190 -5.638 73.017 1.00 91.94 186 GLN A N 1
ATOM 1450 C CA . GLN A 1 186 ? -55.088 -4.530 73.359 1.00 91.94 186 GLN A CA 1
ATOM 1451 C C . GLN A 1 186 ? -56.523 -5.018 73.581 1.00 91.94 186 GLN A C 1
ATOM 1453 O O . GLN A 1 186 ? -57.101 -4.708 74.620 1.00 91.94 186 GLN A O 1
ATOM 1458 N N . GLU A 1 187 ? -57.051 -5.854 72.685 1.00 93.12 187 GLU A N 1
ATOM 1459 C CA . GLU A 1 187 ? -58.395 -6.437 72.814 1.00 93.12 187 GLU A CA 1
ATOM 1460 C C . GLU A 1 187 ? -58.538 -7.229 74.125 1.00 93.12 187 GLU A C 1
ATOM 1462 O O . GLU A 1 187 ? -59.459 -7.005 74.910 1.00 93.12 187 GLU A O 1
ATOM 1467 N N . LYS A 1 188 ? -57.556 -8.082 74.451 1.00 93.62 188 LYS A N 1
ATOM 1468 C CA . LYS A 1 188 ? -57.538 -8.836 75.720 1.00 93.62 188 LYS A CA 1
ATOM 1469 C C . LYS A 1 188 ? -57.472 -7.944 76.963 1.00 93.62 188 LYS A C 1
ATOM 1471 O O . LYS A 1 188 ? -57.997 -8.320 78.016 1.00 93.62 188 LYS A O 1
ATOM 1476 N N . LEU A 1 189 ? -56.780 -6.805 76.889 1.00 91.12 189 LEU A N 1
ATOM 1477 C CA . LEU A 1 189 ? -56.709 -5.839 77.989 1.00 91.12 189 LEU A CA 1
ATOM 1478 C C . LEU A 1 189 ? -58.047 -5.120 78.185 1.00 91.12 189 LEU A C 1
ATOM 1480 O O . LEU A 1 189 ? -58.480 -4.972 79.329 1.00 91.12 189 LEU A O 1
ATOM 1484 N N . GLU A 1 190 ? -58.714 -4.719 77.103 1.00 90.75 190 GLU A N 1
ATOM 1485 C CA . GLU A 1 190 ? -60.057 -4.130 77.156 1.00 90.75 190 GLU A CA 1
ATOM 1486 C C . GLU A 1 190 ? -61.087 -5.124 77.699 1.00 90.75 190 GLU A C 1
ATOM 1488 O O . GLU A 1 190 ? -61.849 -4.781 78.604 1.00 90.75 190 GLU A O 1
ATOM 1493 N N . GLU A 1 191 ? -61.044 -6.382 77.251 1.00 88.00 191 GLU A N 1
ATOM 1494 C CA . GLU A 1 191 ? -61.893 -7.446 77.785 1.00 88.00 191 GLU A CA 1
ATOM 1495 C C . GLU A 1 191 ? -61.712 -7.628 79.294 1.00 88.00 191 GLU A C 1
ATOM 1497 O O . GLU A 1 191 ? -62.702 -7.722 80.019 1.00 88.00 191 GLU A O 1
ATOM 1502 N N . LYS A 1 192 ? -60.469 -7.671 79.795 1.00 87.69 192 LYS A N 1
ATOM 1503 C CA . LYS A 1 192 ? -60.213 -7.762 81.242 1.00 87.69 192 LYS A CA 1
ATOM 1504 C C . LYS A 1 192 ? -60.746 -6.545 81.987 1.00 87.69 192 LYS A C 1
ATOM 1506 O O . LYS A 1 192 ? -61.408 -6.711 83.001 1.00 87.69 192 LYS A O 1
ATOM 1511 N N . ARG A 1 193 ? -60.506 -5.341 81.462 1.00 77.94 193 ARG A N 1
ATOM 1512 C CA . ARG A 1 193 ? -60.972 -4.086 82.065 1.00 77.94 193 ARG A CA 1
ATOM 1513 C C . ARG A 1 193 ? -62.498 -3.965 82.088 1.00 77.94 193 ARG A C 1
ATOM 1515 O O . ARG A 1 193 ? -63.023 -3.244 82.920 1.00 77.94 193 ARG A O 1
ATOM 1522 N N . SER A 1 194 ? -63.194 -4.650 81.181 1.00 76.38 194 SER A N 1
ATOM 1523 C CA . SER A 1 194 ? -64.660 -4.716 81.148 1.00 76.38 194 SER A CA 1
ATOM 1524 C C . SER A 1 194 ? -65.273 -5.749 82.108 1.00 76.38 194 SER A C 1
ATOM 1526 O O . SER A 1 194 ? -66.491 -5.759 82.277 1.00 76.38 194 SER A O 1
ATOM 1528 N N . ARG A 1 195 ? -64.459 -6.642 82.697 1.00 67.50 195 ARG A N 1
ATOM 1529 C CA . ARG A 1 195 ? -64.904 -7.728 83.594 1.00 67.50 195 ARG A CA 1
ATOM 1530 C C . ARG A 1 195 ? -64.658 -7.452 85.085 1.00 67.50 195 ARG A C 1
ATOM 1532 O O . ARG A 1 195 ? -65.194 -8.206 85.894 1.00 67.50 195 ARG A O 1
ATOM 1539 N N . ASP A 1 196 ? -63.884 -6.419 85.416 1.00 49.12 196 ASP A N 1
ATOM 1540 C CA . ASP A 1 196 ? -63.702 -5.872 86.774 1.00 49.12 196 ASP A CA 1
ATOM 1541 C C . ASP A 1 196 ? -64.641 -4.673 87.000 1.00 49.12 196 ASP A C 1
ATOM 1543 O O . ASP A 1 196 ? -65.153 -4.525 88.135 1.00 49.12 196 ASP A O 1
#

Foldseek 3Di:
DFDPPPQWDDWDADPVVRDIDTHGDDWAKDKDAAPDDDPFDDDVNHTDDWDADPRIIIDGGHDPPPDPVVVVVVVVVVVVVVVVVVVVVVVVVVVVVVVVVVVVVCVVPDQDCPDPVNVVVVVVVVVVVVVVVCVVVVVVVVVVVVVVVVVVVVVVVVVVVVVVVVVVVVVVVVVVVVVVVVVVVVVVVVVVVVVD

InterPro domains:
  IPR008811 Glycosyl hydrolases 36 [PF05691] (1-61)
  IPR033757 Pre-mRNA-splicing regulator WTAP [PF17098] (69-181)
  IPR033757 Pre-mRNA-splicing regulator WTAP [PTHR15217] (71-194)

Secondary structure (DSSP, 8-state):
---TTT-EEEEEEETTTTEEEEEE-S-EEEEEE-SS--S-EEETTEEE--EEETTEEEEEEPPTT--THHHHHHHHHHHHHHHHHHHHHHHHHHHHHHHHHHHHHHHHHS--TTSHHHHHHHHHHHHHHHHHHHHHHHHHHHHHHHHHHHHHHHHHHHHHHHHHHHHHHHHHHHHHHHHHHHHHHHHHHHHHHTT-

pLDDT: mean 86.62, std 11.61, range [49.12, 98.19]

Mean predicted aligned error: 18.71 Å

Solvent-accessible surface area (backbone atoms only — not comparable to full-atom values): 11276 Å² total; per-residue (Å²): 100,54,50,98,87,73,20,70,75,44,78,48,79,38,82,91,76,73,42,77,47,72,42,69,55,64,20,42,75,45,75,45,81,37,99,62,87,76,94,76,49,64,59,98,83,42,80,48,82,68,50,79,56,96,51,30,40,36,37,75,42,65,65,92,76,85,51,81,73,50,58,62,53,48,57,52,48,53,52,54,51,49,50,53,50,51,51,51,50,53,51,50,57,51,51,53,49,55,50,49,54,51,51,50,50,48,58,71,70,45,89,42,64,86,40,77,67,30,42,51,53,51,51,54,52,52,52,51,51,50,52,51,48,53,57,54,50,51,54,50,51,52,54,51,52,53,51,51,52,53,52,51,53,53,52,50,52,52,50,51,51,52,52,51,50,54,52,50,52,53,51,51,54,51,50,51,53,50,51,54,52,51,51,56,52,49,54,55,50,52,54,52,66,72,74,112